Protein AF-A0A8H6F4Q1-F1 (afdb_monomer)

Sequence (244 aa):
MATGYSTGVSPFDLDENNHNDSIHHRHQNHHSQSHDSSGERDDTEIEDIIQKTSKLNINTSTSTKIKNFFFQSSNRHDSSNSPPLREVFIKTINPLILTAISSFVRLYRIDVANSVVWDEAHFGKFGSQYLKRQFYFDVHPPLGKLLIGLSGYLADYDGNFDFESSNVYPDNVNYVFMRIFNCFFGILVTPLAYKTAVILGYNQFTCWLIAFMVIFEQLSLTLSKFIYWIQCYYFSQFNNVLFG

Nearest PDB structures (foldseek):
  6p25-assembly1_B  TM=9.227E-01  e=4.651E-10  Saccharomyces cerevisiae W303
  6p2r-assembly1_A  TM=9.319E-01  e=3.159E-06  Saccharomyces cerevisiae W303

Foldseek 3Di:
DDDDDDDDDDDDDDDDDDDDDDDDDDDDDDDDDDDDDDDDPDVVVVVVVVVVVVVPPPCPVVVVVVVCVLVVLVPPPDPDDDDPPVCCCLPPVLLVVLLVLLLCLQLPPLPVCQFQAPQNLVLLLLLLCVLVVHDDDDDDDVPLSVLLVVQCVVQVHNSPDRSDGGDGDDPSGPQSSSLVSLSVLLSLLLSLQLVLCVSVVDDPVVSSVSSVCSSPVPVSSVQSSHNHRVSVVSSVVSVVSVPD

Radius of gyration: 33.91 Å; Cα contacts (8 Å, |Δi|>4): 205; chains: 1; bounding box: 55×85×80 Å

Organism: Candida albicans (NCBI:txid5476)

Secondary structure (DSSP, 8-state):
-----------------------------------------SHHHHHHHHHHHHT---SHHHHHHHHHHHHHHHT----SSS--HHHHIIIIIHHHHHHHHHHHHHHTTTTS--B--HHHHHHHHHHHHHHTT-----SS-HHHHHHHHHHHHHTT--S-S---TTPBPPTT--HHHHHHHHHHHHHHHHHHHHHHHHHTT--HHHHHHHHHHHHH-HHHHHHHHSS-THHHHHHHHHHHHHH-

Structure (mmCIF, N/CA/C/O backbone):
data_AF-A0A8H6F4Q1-F1
#
_entry.id   AF-A0A8H6F4Q1-F1
#
loop_
_atom_site.group_PDB
_atom_site.id
_atom_site.type_symbol
_atom_site.label_atom_id
_atom_site.label_alt_id
_atom_site.label_comp_id
_atom_site.label_asym_id
_atom_site.label_entity_id
_atom_site.label_seq_id
_atom_site.pdbx_PDB_ins_code
_atom_site.Cartn_x
_atom_site.Cartn_y
_atom_site.Cartn_z
_atom_site.occupancy
_atom_site.B_iso_or_equiv
_atom_site.auth_seq_id
_atom_site.auth_comp_id
_atom_site.auth_asym_id
_atom_site.auth_atom_id
_atom_site.pdbx_PDB_model_num
ATOM 1 N N . MET A 1 1 ? -28.175 59.441 -31.159 1.00 39.81 1 MET A N 1
ATOM 2 C CA . MET A 1 1 ? -29.006 58.259 -30.829 1.00 39.81 1 MET A CA 1
ATOM 3 C C . MET A 1 1 ? -29.702 58.520 -29.504 1.00 39.81 1 MET A C 1
ATOM 5 O O . MET A 1 1 ? -29.167 59.284 -28.711 1.00 39.81 1 MET A O 1
ATOM 9 N N . ALA A 1 2 ? -30.907 57.984 -29.318 1.00 33.94 2 ALA A N 1
ATOM 10 C CA . ALA A 1 2 ? -31.756 58.249 -28.154 1.00 33.94 2 ALA A CA 1
ATOM 11 C C . ALA A 1 2 ? -31.491 57.267 -26.993 1.00 33.94 2 ALA A C 1
ATOM 13 O O . ALA A 1 2 ? -30.881 56.233 -27.234 1.00 33.94 2 ALA A O 1
ATOM 14 N N . THR A 1 3 ? -31.977 57.622 -25.788 1.00 30.12 3 THR A N 1
ATOM 15 C CA . THR A 1 3 ? -32.493 56.753 -24.689 1.00 30.12 3 THR A CA 1
ATOM 16 C C . THR A 1 3 ? -31.831 55.378 -24.460 1.00 30.12 3 THR A C 1
ATOM 18 O O . THR A 1 3 ? -31.826 54.542 -25.350 1.00 30.12 3 THR A O 1
ATOM 21 N N . GLY A 1 4 ? -31.388 54.979 -23.267 1.00 29.41 4 GLY A N 1
ATOM 22 C CA . GLY A 1 4 ? -31.849 55.342 -21.926 1.00 29.41 4 GLY A CA 1
ATOM 23 C C . GLY A 1 4 ? -32.086 54.067 -21.095 1.00 29.41 4 GLY A C 1
ATOM 24 O O . GLY A 1 4 ? -32.482 53.051 -21.662 1.00 29.41 4 GLY A O 1
ATOM 25 N N . TYR A 1 5 ? -31.890 54.187 -19.770 1.00 32.22 5 TYR A N 1
ATOM 26 C CA . TYR A 1 5 ? -31.997 53.148 -18.716 1.00 32.22 5 TYR A CA 1
ATOM 27 C C . TYR A 1 5 ? -30.821 52.144 -18.642 1.00 32.22 5 TYR A C 1
ATOM 29 O O . TYR A 1 5 ? -30.209 51.841 -19.658 1.00 32.22 5 TYR A O 1
ATOM 37 N N . SER A 1 6 ? -30.433 51.607 -17.472 1.00 36.50 6 SER A N 1
ATOM 38 C CA . SER A 1 6 ? -30.836 51.892 -16.072 1.00 36.50 6 SER A CA 1
ATOM 39 C C . SER A 1 6 ? -29.693 51.547 -15.091 1.00 36.50 6 SER A C 1
ATOM 41 O O . SER A 1 6 ? -28.849 50.704 -15.387 1.00 36.50 6 SER A O 1
ATOM 43 N N . THR A 1 7 ? -29.676 52.197 -13.921 1.00 36.31 7 THR A N 1
ATOM 44 C CA . THR A 1 7 ? -28.806 51.900 -12.769 1.00 36.31 7 THR A CA 1
ATOM 45 C C . THR A 1 7 ? -29.580 51.252 -11.611 1.00 36.31 7 THR A C 1
ATOM 47 O O . THR A 1 7 ? -30.756 51.546 -11.403 1.00 36.31 7 THR A O 1
ATOM 50 N N . GLY A 1 8 ? -28.887 50.424 -10.822 1.00 33.56 8 GLY A N 1
ATOM 51 C CA . GLY A 1 8 ? -29.273 49.945 -9.485 1.00 33.56 8 GLY A CA 1
ATOM 52 C C . GLY A 1 8 ? -27.982 49.656 -8.710 1.00 33.56 8 GLY A C 1
ATOM 53 O O . GLY A 1 8 ? -27.307 48.682 -9.012 1.00 33.56 8 GLY A O 1
ATOM 54 N N . VAL A 1 9 ? -27.423 50.622 -7.975 1.00 40.09 9 VAL A N 1
ATOM 55 C CA . VAL A 1 9 ? -27.718 50.935 -6.560 1.00 40.09 9 VAL A CA 1
ATOM 56 C C . VAL A 1 9 ? -27.419 49.760 -5.619 1.00 40.09 9 VAL A C 1
ATOM 58 O O . VAL A 1 9 ? -28.246 48.871 -5.439 1.00 40.09 9 VAL A O 1
ATOM 61 N N . SER A 1 10 ? -26.278 49.845 -4.932 1.00 32.69 10 SER A N 1
ATOM 62 C CA . SER A 1 10 ? -26.116 49.366 -3.553 1.00 32.69 10 SER A CA 1
ATOM 63 C C . SER A 1 10 ? -25.949 50.598 -2.645 1.00 32.69 10 SER A C 1
ATOM 65 O O . SER A 1 10 ? -25.220 51.506 -3.052 1.00 32.69 10 SER A O 1
ATOM 67 N N . PRO A 1 11 ? -26.617 50.706 -1.482 1.00 37.50 11 PRO A N 1
ATOM 68 C CA . PRO A 1 11 ? -26.726 51.987 -0.777 1.00 37.50 11 PRO A CA 1
ATOM 69 C C . PRO A 1 11 ? -25.629 52.227 0.273 1.00 37.50 11 PRO A C 1
ATOM 71 O O . PRO A 1 11 ? -25.071 51.276 0.810 1.00 37.50 11 PRO A O 1
ATOM 74 N N . PHE A 1 12 ? -25.502 53.499 0.670 1.00 34.53 12 PHE A N 1
ATOM 75 C CA . PHE A 1 12 ? -25.002 53.957 1.977 1.00 34.53 12 PHE A CA 1
ATOM 76 C C . PHE A 1 12 ? -23.488 53.876 2.265 1.00 34.53 12 PHE A C 1
ATOM 78 O O . PHE A 1 12 ? -23.056 53.273 3.243 1.00 34.53 12 PHE A O 1
ATOM 85 N N . ASP A 1 13 ? -22.717 54.665 1.514 1.00 38.22 13 ASP A N 1
ATOM 86 C CA . ASP A 1 13 ? -21.808 55.627 2.157 1.00 38.22 13 ASP A CA 1
ATOM 87 C C . ASP A 1 13 ? -22.578 56.949 2.329 1.00 38.22 13 ASP A C 1
ATOM 89 O O . ASP A 1 13 ? -23.029 57.494 1.322 1.00 38.22 13 ASP A O 1
ATOM 93 N N . LEU A 1 14 ? -22.734 57.464 3.557 1.00 35.00 14 LEU A N 1
ATOM 94 C CA . LEU A 1 14 ? -23.056 58.877 3.824 1.00 35.00 14 LEU A CA 1
ATOM 95 C C . LEU A 1 14 ? -22.533 59.329 5.202 1.00 35.00 14 LEU A C 1
ATOM 97 O O . LEU A 1 14 ? -22.955 58.822 6.237 1.00 35.00 14 LEU A O 1
ATOM 101 N N . ASP A 1 15 ? -21.669 60.343 5.151 1.00 33.31 15 ASP A N 1
ATOM 102 C CA . ASP A 1 15 ? -21.565 61.492 6.061 1.00 33.31 15 ASP A CA 1
ATOM 103 C C . ASP A 1 15 ? -21.466 61.263 7.582 1.00 33.31 15 ASP A C 1
ATOM 105 O O . ASP A 1 15 ? -22.433 61.388 8.333 1.00 33.31 15 ASP A O 1
ATOM 109 N N . GLU A 1 16 ? -20.230 61.123 8.072 1.00 31.66 16 GLU A N 1
ATOM 110 C CA . GLU A 1 16 ? -19.898 61.355 9.481 1.00 31.66 16 GLU A CA 1
ATOM 111 C C . GLU A 1 16 ? -19.537 62.836 9.713 1.00 31.66 16 GLU A C 1
ATOM 113 O O . GLU A 1 16 ? -18.381 63.240 9.583 1.00 31.66 16 GLU A O 1
ATOM 118 N N . ASN A 1 17 ? -20.532 63.671 10.044 1.00 30.44 17 ASN A N 1
ATOM 119 C CA . ASN A 1 17 ? -20.292 64.966 10.693 1.00 30.44 17 ASN A CA 1
ATOM 120 C C . ASN A 1 17 ? -21.515 65.530 11.456 1.00 30.44 17 ASN A C 1
ATOM 122 O O . ASN A 1 17 ? -22.430 66.098 10.863 1.00 30.44 17 ASN A O 1
ATOM 126 N N . ASN A 1 18 ? -21.370 65.546 12.789 1.00 29.02 18 ASN A N 1
ATOM 127 C CA . ASN A 1 18 ? -21.875 66.556 13.737 1.00 29.02 18 ASN A CA 1
ATOM 128 C C . ASN A 1 18 ? -23.251 66.370 14.448 1.00 29.02 18 ASN A C 1
ATOM 130 O O . ASN A 1 18 ? -24.255 65.998 13.855 1.00 29.02 18 ASN A O 1
ATOM 134 N N . HIS A 1 19 ? -23.240 66.804 15.722 1.00 30.73 19 HIS A N 1
ATOM 135 C CA . HIS A 1 19 ? -24.311 67.067 16.708 1.00 30.73 19 HIS A CA 1
ATOM 136 C C . HIS A 1 19 ? -24.898 65.937 17.592 1.00 30.73 19 HIS A C 1
ATOM 138 O O . HIS A 1 19 ? -25.646 65.085 17.136 1.00 30.73 19 HIS A O 1
ATOM 144 N N . ASN A 1 20 ? -24.581 66.058 18.898 1.00 29.31 20 ASN A N 1
ATOM 145 C CA . ASN A 1 20 ? -25.461 66.108 20.091 1.00 29.31 20 ASN A CA 1
ATOM 146 C C . ASN A 1 20 ? -26.699 65.173 20.129 1.00 29.31 20 ASN A C 1
ATOM 148 O O . ASN A 1 20 ? -27.530 65.199 19.233 1.00 29.31 20 ASN A O 1
ATOM 152 N N . ASP A 1 21 ? -26.972 64.405 21.193 1.00 29.83 21 ASP A N 1
ATOM 153 C CA . ASP A 1 21 ? -27.195 64.916 22.560 1.00 29.83 21 ASP A CA 1
ATOM 154 C C . ASP A 1 21 ? -27.343 63.799 23.632 1.00 29.83 21 ASP A C 1
ATOM 156 O O . ASP A 1 21 ? -27.529 62.628 23.310 1.00 29.83 21 ASP A O 1
ATOM 160 N N . SER A 1 22 ? -27.391 64.191 24.918 1.00 33.91 22 SER A N 1
ATOM 161 C CA . SER A 1 22 ? -27.802 63.392 26.108 1.00 33.91 22 SER A CA 1
ATOM 162 C C . SER A 1 22 ? -26.971 62.130 26.443 1.00 33.91 22 SER A C 1
ATOM 164 O O . SER A 1 22 ? -27.118 61.064 25.860 1.00 33.91 22 SER A O 1
ATOM 166 N N . ILE A 1 23 ? -26.015 62.173 27.378 1.00 31.47 23 ILE A N 1
ATOM 167 C CA . ILE A 1 23 ? -26.201 62.248 28.845 1.00 31.47 23 ILE A CA 1
ATOM 168 C C . ILE A 1 23 ? -27.176 61.190 29.387 1.00 31.47 23 ILE A C 1
ATOM 170 O O . ILE A 1 23 ? -28.382 61.412 29.448 1.00 31.47 23 ILE A O 1
ATOM 174 N N . HIS A 1 24 ? -26.623 60.111 29.951 1.00 35.72 24 HIS A N 1
ATOM 175 C CA . HIS A 1 24 ? -27.257 59.422 31.073 1.00 35.72 24 HIS A CA 1
ATOM 176 C C . HIS A 1 24 ? -26.246 59.184 32.200 1.00 35.72 24 HIS A C 1
ATOM 178 O O . HIS A 1 24 ? -25.169 58.627 32.000 1.00 35.72 24 HIS A O 1
ATOM 184 N N . HIS A 1 25 ? -26.606 59.654 33.395 1.00 34.53 25 HIS A N 1
ATOM 185 C CA . HIS A 1 25 ? -25.782 59.649 34.600 1.00 34.53 25 HIS A CA 1
ATOM 186 C C . HIS A 1 25 ? -25.142 58.292 34.933 1.00 34.53 25 HIS A C 1
ATOM 188 O O . HIS A 1 25 ? -25.841 57.289 35.092 1.00 34.53 25 HIS A O 1
ATOM 194 N N . ARG A 1 26 ? -23.857 58.321 35.310 1.00 33.19 26 ARG A N 1
ATOM 195 C CA . ARG A 1 26 ? -23.384 57.519 36.444 1.00 33.19 26 ARG A CA 1
ATOM 196 C C . ARG A 1 26 ? -22.422 58.332 37.307 1.00 33.19 26 ARG A C 1
ATOM 198 O O . ARG A 1 26 ? -21.502 58.958 36.797 1.00 33.19 26 ARG A O 1
ATOM 205 N N . HIS A 1 27 ? -22.710 58.359 38.606 1.00 35.12 27 HIS A N 1
ATOM 206 C CA . HIS A 1 27 ? -22.057 59.200 39.609 1.00 35.12 27 HIS A CA 1
ATOM 207 C C . HIS A 1 27 ? -20.523 59.169 39.554 1.00 35.12 27 HIS A C 1
ATOM 209 O O . HIS A 1 27 ? -19.913 58.114 39.719 1.00 35.12 27 HIS A O 1
ATOM 215 N N . GLN A 1 28 ? -19.921 60.356 39.483 1.00 34.66 28 GLN A N 1
ATOM 216 C CA . GLN A 1 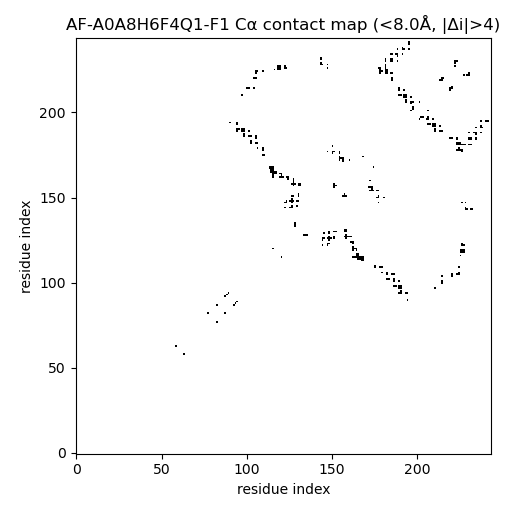28 ? -18.656 60.600 40.168 1.00 34.66 28 GLN A CA 1
ATOM 217 C C . GLN A 1 28 ? -18.916 60.618 41.680 1.00 34.66 28 GLN A C 1
ATOM 219 O O . GLN A 1 28 ? -19.903 61.201 42.130 1.00 34.66 28 GLN A O 1
ATOM 224 N N . ASN A 1 29 ? -17.988 60.062 42.454 1.00 28.81 29 ASN A N 1
ATOM 225 C CA . ASN A 1 29 ? -17.680 60.579 43.781 1.00 28.81 29 ASN A CA 1
ATOM 226 C C . ASN A 1 29 ? -16.188 60.911 43.789 1.00 28.81 29 ASN A C 1
ATOM 228 O O . ASN A 1 29 ? -15.344 60.025 43.670 1.00 28.81 29 ASN A O 1
ATOM 232 N N . HIS A 1 30 ? -15.877 62.201 43.889 1.00 30.17 30 HIS A N 1
ATOM 233 C CA . HIS A 1 30 ? -14.521 62.667 44.138 1.00 30.17 30 HIS A CA 1
ATOM 234 C C . HIS A 1 30 ? -14.074 62.243 45.541 1.00 30.17 30 HIS A C 1
ATOM 236 O O . HIS A 1 30 ? -14.789 62.478 46.511 1.00 30.17 30 HIS A O 1
ATOM 242 N N . HIS A 1 31 ? -12.825 61.801 45.664 1.00 29.05 31 HIS A N 1
ATOM 243 C CA . HIS A 1 31 ? -11.964 62.390 46.685 1.00 29.05 31 HIS A CA 1
ATOM 244 C C . HIS A 1 31 ? -10.535 62.493 46.152 1.00 29.05 31 HIS A C 1
ATOM 246 O O . HIS A 1 31 ? -9.914 61.499 45.785 1.00 29.05 31 HIS A O 1
ATOM 252 N N . SER A 1 32 ? -10.029 63.720 46.081 1.00 31.14 32 SER A N 1
ATOM 253 C CA . SER A 1 32 ? -8.663 64.030 45.665 1.00 31.14 32 SER A CA 1
ATOM 254 C C . SER A 1 32 ? -7.952 64.708 46.830 1.00 31.14 32 SER A C 1
ATOM 256 O O . SER A 1 32 ? -8.401 65.772 47.241 1.00 31.14 32 SER A O 1
ATOM 258 N N . GLN A 1 33 ? -6.888 64.089 47.348 1.00 26.56 33 GLN A N 1
ATOM 259 C CA . GLN A 1 33 ? -5.795 64.673 48.152 1.00 26.56 33 GLN A CA 1
ATOM 260 C C . GLN A 1 33 ? -4.829 63.514 48.478 1.00 26.56 33 GLN A C 1
ATOM 262 O O . GLN A 1 33 ? -5.205 62.562 49.147 1.00 26.56 33 GLN A O 1
ATOM 267 N N . SER A 1 34 ? -3.715 63.376 47.754 1.00 30.69 34 SER A N 1
ATOM 268 C CA . SER A 1 34 ? -2.429 64.066 47.973 1.00 30.69 34 SER A CA 1
ATOM 269 C C . SER A 1 34 ? -1.581 63.432 49.085 1.00 30.69 34 SER A C 1
ATOM 271 O O . SER A 1 34 ? -1.773 63.758 50.252 1.00 30.69 34 SER A O 1
ATOM 273 N N . HIS A 1 35 ? -0.606 62.596 48.714 1.00 27.58 35 HIS A N 1
ATOM 274 C CA . HIS A 1 35 ? 0.810 62.798 49.061 1.00 27.58 35 HIS A CA 1
ATOM 275 C C . HIS A 1 35 ? 1.727 61.804 48.325 1.00 27.58 35 HIS A C 1
ATOM 277 O O . HIS A 1 35 ? 1.259 60.894 47.642 1.00 27.58 35 HIS A O 1
ATOM 283 N N . ASP A 1 36 ? 3.028 62.069 48.423 1.00 30.59 36 ASP A N 1
ATOM 284 C CA . ASP A 1 36 ? 4.149 61.393 47.773 1.00 30.59 36 ASP A CA 1
ATOM 285 C C . ASP A 1 36 ? 4.324 59.894 48.060 1.00 30.59 36 ASP A C 1
ATOM 287 O O . ASP A 1 36 ? 3.896 59.362 49.082 1.00 30.59 36 ASP A O 1
ATOM 291 N N . SER A 1 37 ? 5.205 59.326 47.228 1.00 32.88 37 SER A N 1
ATOM 292 C CA . SER A 1 37 ? 6.177 58.266 47.535 1.00 32.88 37 SER A CA 1
ATOM 293 C C . SER A 1 37 ? 5.745 56.798 47.454 1.00 32.88 37 SER A C 1
ATOM 295 O O . SER A 1 37 ? 4.687 56.393 47.919 1.00 32.88 37 SER A O 1
ATOM 297 N N . SER A 1 38 ? 6.701 56.004 46.953 1.00 35.53 38 SER A N 1
ATOM 298 C CA . SER A 1 38 ? 6.779 54.534 46.998 1.00 35.53 38 SER A CA 1
ATOM 299 C C . SER A 1 38 ? 5.829 53.770 46.063 1.00 35.53 38 SER A C 1
ATOM 301 O O . SER A 1 38 ? 4.642 54.061 45.949 1.00 35.53 38 SER A O 1
ATOM 303 N N . GLY A 1 39 ? 6.378 52.783 45.349 1.00 46.81 39 GLY A N 1
ATOM 304 C CA . GLY A 1 39 ? 5.624 51.932 44.429 1.00 46.81 39 GLY A CA 1
ATOM 305 C C . GLY A 1 39 ? 5.100 50.679 45.121 1.00 46.81 39 GLY A C 1
ATOM 306 O O . GLY A 1 39 ? 5.897 49.911 45.644 1.00 46.81 39 GLY A O 1
ATOM 307 N N . GLU A 1 40 ? 3.782 50.472 45.084 1.00 48.41 40 GLU A N 1
ATOM 308 C CA . GLU A 1 40 ? 3.119 49.242 45.545 1.00 48.41 40 GLU A CA 1
ATOM 309 C C . GLU A 1 40 ? 1.721 49.134 44.893 1.00 48.41 40 GLU A C 1
ATOM 311 O O . GLU A 1 40 ? 0.680 49.277 45.531 1.00 48.41 40 GLU A O 1
ATOM 316 N N . ARG A 1 41 ? 1.697 49.011 43.556 1.00 48.34 41 ARG A N 1
ATOM 317 C CA . ARG A 1 41 ? 0.479 48.884 42.729 1.00 48.34 41 ARG A CA 1
ATOM 318 C C . ARG A 1 41 ? 0.744 48.037 41.477 1.00 48.34 41 ARG A C 1
ATOM 320 O O . ARG A 1 41 ? 0.910 48.596 40.399 1.00 48.34 41 ARG A O 1
ATOM 327 N N . ASP A 1 42 ? 0.775 46.716 41.648 1.00 54.31 42 ASP A N 1
ATOM 328 C CA . ASP A 1 42 ? 0.505 45.742 40.566 1.00 54.31 42 ASP A CA 1
ATOM 329 C C . ASP A 1 42 ? 0.131 44.348 41.127 1.00 54.31 42 ASP A C 1
ATOM 331 O O . ASP A 1 42 ? -0.703 43.635 40.572 1.00 54.31 42 ASP A O 1
ATOM 335 N N . ASP A 1 43 ? 0.660 43.981 42.300 1.00 54.97 43 ASP A N 1
ATOM 336 C CA . ASP A 1 43 ? 0.516 42.616 42.833 1.00 54.97 43 ASP A CA 1
ATOM 337 C C . ASP A 1 43 ? -0.927 42.237 43.213 1.00 54.97 43 ASP A C 1
ATOM 339 O O . ASP A 1 43 ? -1.352 41.104 42.999 1.00 54.97 43 ASP A O 1
ATOM 343 N N . THR A 1 44 ? -1.723 43.169 43.748 1.00 59.16 44 THR A N 1
ATOM 344 C CA . THR A 1 44 ? -3.087 42.872 44.226 1.00 59.16 44 THR A CA 1
ATOM 345 C C . THR A 1 44 ? -4.102 42.670 43.103 1.00 59.16 44 THR A C 1
ATOM 347 O O . THR A 1 44 ? -5.023 41.873 43.267 1.00 59.16 44 THR A O 1
ATOM 350 N N . GLU A 1 45 ? -3.947 43.344 41.961 1.00 61.47 45 GLU A N 1
ATOM 351 C CA . GLU A 1 45 ? -4.822 43.154 40.796 1.00 61.47 45 GLU A CA 1
ATOM 352 C C . GLU A 1 45 ? -4.442 41.880 40.025 1.00 61.47 45 GLU A C 1
ATOM 354 O O . GLU A 1 45 ? -5.323 41.120 39.610 1.00 61.47 45 GLU A O 1
ATOM 359 N N . ILE A 1 46 ? -3.141 41.573 39.942 1.00 60.28 46 ILE A N 1
ATOM 360 C CA . ILE A 1 46 ? -2.633 40.297 39.426 1.00 60.28 46 ILE A CA 1
ATOM 361 C C . ILE A 1 46 ? -3.121 39.125 40.291 1.00 60.28 46 ILE A C 1
ATOM 363 O O . ILE A 1 46 ? -3.663 38.163 39.745 1.00 60.28 46 ILE A O 1
ATOM 367 N N . GLU A 1 47 ? -3.026 39.210 41.622 1.00 63.72 47 GLU A N 1
ATOM 368 C CA . GLU A 1 47 ? -3.562 38.188 42.534 1.00 63.72 47 GLU A CA 1
ATOM 369 C C . GLU A 1 47 ? -5.083 38.018 42.390 1.00 63.72 47 GLU A C 1
ATOM 371 O O . GLU A 1 47 ? -5.582 36.894 42.389 1.00 63.72 47 GLU A O 1
ATOM 376 N N . ASP A 1 48 ? -5.848 39.092 42.176 1.00 71.06 48 ASP A N 1
ATOM 377 C CA . ASP A 1 48 ? -7.301 38.997 41.986 1.00 71.06 48 ASP A CA 1
ATOM 378 C C . ASP A 1 48 ? -7.676 38.362 40.623 1.00 71.06 48 ASP A C 1
ATOM 380 O O . ASP A 1 48 ? -8.664 37.622 40.512 1.00 71.06 48 ASP A O 1
ATOM 384 N N . ILE A 1 49 ? -6.848 38.561 39.587 1.00 65.50 49 ILE A N 1
ATOM 385 C CA . ILE A 1 49 ? -6.939 37.865 38.290 1.00 65.50 49 ILE A CA 1
ATOM 386 C C . ILE A 1 49 ? -6.533 36.389 38.428 1.00 65.50 49 ILE A C 1
ATOM 388 O O . ILE A 1 49 ? -7.223 35.516 37.892 1.00 65.50 49 ILE A O 1
ATOM 392 N N . ILE A 1 50 ? -5.476 36.074 39.181 1.00 65.94 50 ILE A N 1
ATOM 393 C CA . ILE A 1 50 ? -5.062 34.699 39.513 1.00 65.94 50 ILE A CA 1
ATOM 394 C C . ILE A 1 50 ? -6.163 33.998 40.321 1.00 65.94 50 ILE A C 1
ATOM 396 O O . ILE A 1 50 ? -6.505 32.844 40.052 1.00 65.94 50 ILE A O 1
ATOM 400 N N . GLN A 1 51 ? -6.813 34.691 41.256 1.00 68.69 51 GLN A N 1
ATOM 401 C CA . GLN A 1 51 ? -7.897 34.131 42.058 1.00 68.69 51 GLN A CA 1
ATOM 402 C C . GLN A 1 5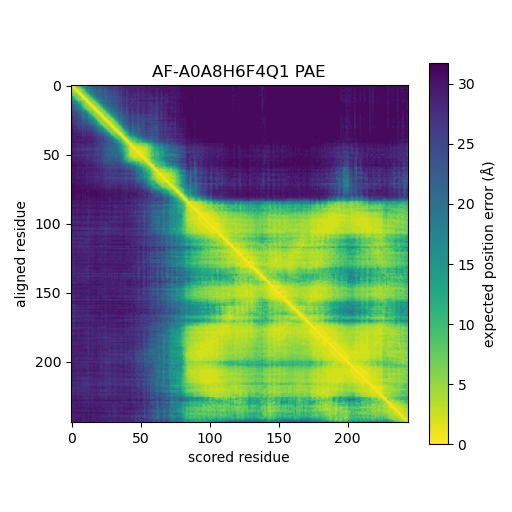1 ? -9.195 33.943 41.249 1.00 68.69 51 GLN A C 1
ATOM 404 O O . GLN A 1 51 ? -9.963 33.018 41.520 1.00 68.69 51 GLN A O 1
ATOM 409 N N . LYS A 1 52 ? -9.453 34.774 40.229 1.00 70.12 52 LYS A N 1
ATOM 410 C CA . LYS A 1 52 ? -10.565 34.577 39.275 1.00 70.12 52 LYS A CA 1
ATOM 411 C C . LYS A 1 52 ? -10.276 33.467 38.259 1.00 70.12 52 LYS A C 1
ATOM 413 O O . LYS A 1 52 ? -11.171 32.674 37.974 1.00 70.12 52 LYS A O 1
ATOM 418 N N . THR A 1 53 ? -9.047 33.356 37.754 1.00 60.56 53 THR A N 1
ATOM 419 C CA . THR A 1 53 ? -8.656 32.307 36.792 1.00 60.56 53 THR A CA 1
ATOM 420 C C . THR A 1 53 ? -8.478 30.936 37.444 1.00 60.56 53 THR A C 1
ATOM 422 O O . THR A 1 53 ? -8.901 29.944 36.863 1.00 60.56 53 THR A O 1
ATOM 425 N N . SER A 1 54 ? -7.990 30.846 38.683 1.00 62.25 54 SER A N 1
ATOM 426 C CA . SER A 1 54 ? -7.951 29.580 39.443 1.00 62.25 54 SER A CA 1
ATOM 427 C C . SER A 1 54 ? -9.342 29.047 39.822 1.00 62.25 54 SER A C 1
ATOM 429 O O . SER A 1 54 ? -9.529 27.835 39.930 1.00 62.25 54 SER A O 1
ATOM 431 N N . LYS A 1 55 ? -10.351 29.922 39.960 1.00 58.34 55 LYS A N 1
ATOM 432 C CA . LYS A 1 55 ? -11.766 29.529 40.122 1.00 58.34 55 LYS A CA 1
ATOM 433 C C . LYS A 1 55 ? -12.413 29.037 38.822 1.00 58.34 55 LYS A C 1
ATOM 435 O O . LYS A 1 55 ? -13.444 28.363 38.880 1.00 58.34 55 LYS A O 1
ATOM 440 N N . LEU A 1 56 ? -11.818 29.305 37.657 1.00 54.53 56 LEU A N 1
ATOM 441 C CA . LEU A 1 56 ? -12.213 28.674 36.398 1.00 54.53 56 LEU A CA 1
ATOM 442 C C . LEU A 1 56 ? -11.644 27.248 36.351 1.00 54.53 56 LEU A C 1
ATOM 444 O O . LEU A 1 56 ? -10.575 27.000 35.799 1.00 54.53 56 LEU A O 1
ATOM 448 N N . ASN A 1 57 ? -12.396 26.289 36.901 1.00 56.56 57 ASN A N 1
ATOM 449 C CA . ASN A 1 57 ? -12.126 24.852 36.773 1.00 56.56 57 ASN A CA 1
ATOM 450 C C . ASN A 1 57 ? -12.350 24.384 35.320 1.00 56.56 57 ASN A C 1
ATOM 452 O O . ASN A 1 57 ? -13.322 23.694 34.997 1.00 56.56 57 ASN A O 1
ATOM 456 N N . ILE A 1 58 ? -11.459 24.806 34.421 1.00 57.47 58 ILE A N 1
ATOM 457 C CA . ILE A 1 58 ? -11.487 24.460 33.005 1.00 57.47 58 ILE A CA 1
ATOM 458 C C . ILE A 1 58 ? -11.028 23.014 32.866 1.00 57.47 58 ILE A C 1
ATOM 460 O O . ILE A 1 58 ? -9.849 22.691 32.751 1.00 57.47 58 ILE A O 1
ATOM 464 N N . ASN A 1 59 ? -12.023 22.139 32.786 1.00 59.00 59 ASN A N 1
ATOM 465 C CA . ASN A 1 59 ? -11.935 20.885 32.059 1.00 59.00 59 ASN A CA 1
ATOM 466 C C . ASN A 1 59 ? -10.926 19.843 32.566 1.00 59.00 59 ASN A C 1
ATOM 468 O O . ASN A 1 59 ? -10.678 18.870 31.855 1.00 59.00 59 ASN A O 1
ATOM 472 N N . THR A 1 60 ? -10.440 19.914 33.810 1.00 54.19 60 THR A N 1
ATOM 473 C CA . THR A 1 60 ? -9.729 18.769 34.411 1.00 54.19 60 THR A CA 1
ATOM 474 C C . THR A 1 60 ? -10.638 17.538 34.432 1.00 54.19 60 THR A C 1
ATOM 476 O O . THR A 1 60 ? -10.196 16.453 34.066 1.00 54.19 60 THR A O 1
ATOM 479 N N . SER A 1 61 ? -11.934 17.694 34.732 1.00 51.44 61 SER A N 1
ATOM 480 C CA . SER A 1 61 ? -12.906 16.589 34.719 1.00 51.44 61 SER A CA 1
ATOM 481 C C . SER A 1 61 ? -13.232 16.060 33.320 1.00 51.44 61 SER A C 1
ATOM 483 O O . SER A 1 61 ? -13.379 14.855 33.163 1.00 51.44 61 SER A O 1
ATOM 485 N N . THR A 1 62 ? -13.330 16.900 32.287 1.00 55.84 62 THR A N 1
ATOM 486 C CA . THR A 1 62 ? -13.579 16.457 30.898 1.00 55.84 62 THR A CA 1
ATOM 487 C C . THR A 1 62 ? -12.317 15.902 30.247 1.00 55.84 62 THR A C 1
ATOM 489 O O . THR A 1 62 ? -12.396 14.852 29.623 1.00 55.84 62 THR A O 1
ATOM 492 N N . SER A 1 63 ? -11.147 16.502 30.474 1.00 50.62 63 SER A N 1
ATOM 493 C CA . SER A 1 63 ? -9.846 15.937 30.092 1.00 50.62 63 SER A CA 1
ATOM 494 C C . SER A 1 63 ? -9.601 14.601 30.794 1.00 50.62 63 SER A C 1
ATOM 496 O O . SER A 1 63 ? -9.222 13.637 30.143 1.00 50.62 63 SER A O 1
ATOM 498 N N . THR A 1 64 ? -9.926 14.477 32.085 1.00 55.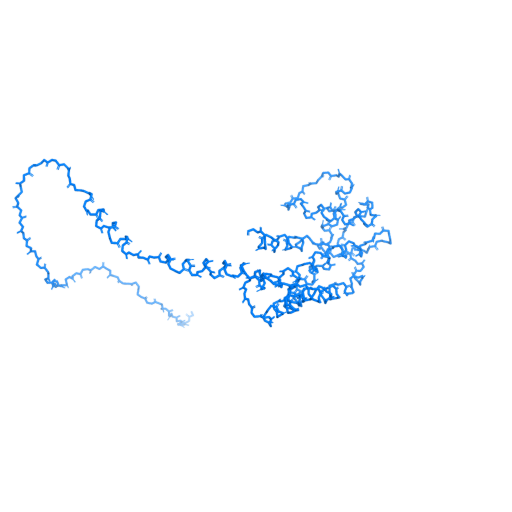66 64 THR A N 1
ATOM 499 C CA . THR A 1 64 ? -9.858 13.198 32.815 1.00 55.66 64 THR A CA 1
ATOM 500 C C . THR A 1 64 ? -10.915 12.215 32.329 1.00 55.66 64 THR A C 1
ATOM 502 O O . THR A 1 64 ? -10.617 11.040 32.206 1.00 55.66 64 THR A O 1
ATOM 505 N N . LYS A 1 65 ? -12.128 12.646 31.968 1.00 56.59 65 LYS A N 1
ATOM 506 C CA . LYS A 1 65 ? -13.161 11.755 31.413 1.00 56.59 65 LYS A CA 1
ATOM 507 C C . LYS A 1 65 ? -12.813 11.272 30.002 1.00 56.59 65 LYS A C 1
ATOM 509 O O . LYS A 1 65 ? -13.086 10.120 29.695 1.00 56.59 65 LYS A O 1
ATOM 514 N N . ILE A 1 66 ? -12.163 12.100 29.180 1.00 59.25 66 ILE A N 1
ATOM 515 C CA . ILE A 1 66 ? -11.648 11.734 27.850 1.00 59.25 66 ILE A CA 1
ATOM 516 C C . ILE A 1 66 ? -10.405 10.845 27.981 1.00 59.25 66 ILE A C 1
ATOM 518 O O . ILE A 1 66 ? -10.357 9.796 27.350 1.00 59.25 66 ILE A O 1
ATOM 522 N N . LYS A 1 67 ? -9.443 11.190 28.849 1.00 55.72 67 LYS A N 1
ATOM 523 C CA . LYS A 1 67 ? -8.282 10.339 29.163 1.00 55.72 67 LYS A CA 1
ATOM 524 C C . LYS A 1 67 ? -8.719 8.999 29.741 1.00 55.72 67 LYS A C 1
ATOM 526 O O . LYS A 1 67 ? -8.241 7.979 29.274 1.00 55.72 67 LYS A O 1
ATOM 531 N N . ASN A 1 68 ? -9.670 8.977 30.672 1.00 55.16 68 ASN A N 1
ATOM 532 C CA . ASN A 1 68 ? -10.223 7.742 31.221 1.00 55.16 68 ASN A CA 1
ATOM 533 C C . ASN A 1 68 ? -11.023 6.975 30.166 1.00 55.16 68 ASN A C 1
ATOM 535 O O . ASN A 1 68 ? -10.914 5.764 30.138 1.00 55.16 68 ASN A O 1
ATOM 539 N N . PHE A 1 69 ? -11.765 7.621 29.262 1.00 62.47 69 PHE A N 1
ATOM 540 C CA . PHE A 1 69 ? -12.430 6.933 28.146 1.00 62.47 69 PHE A CA 1
ATOM 541 C C . PHE A 1 69 ? -11.416 6.284 27.187 1.00 62.47 69 PHE A C 1
ATOM 543 O O . PHE A 1 69 ? -11.546 5.108 26.853 1.00 62.47 69 PHE A O 1
ATOM 550 N N . PHE A 1 70 ? -10.360 7.011 26.816 1.00 58.59 70 PHE A N 1
ATOM 551 C CA . PHE A 1 70 ? -9.274 6.530 25.958 1.00 58.59 70 PHE A CA 1
ATOM 552 C C . PHE A 1 70 ? -8.474 5.395 26.631 1.00 58.59 70 PHE A C 1
ATOM 554 O O . PHE A 1 70 ? -8.255 4.336 26.045 1.00 58.59 70 PHE A O 1
ATOM 561 N N . PHE A 1 71 ? -8.129 5.562 27.909 1.00 53.84 71 PHE A N 1
ATOM 562 C CA . PHE A 1 71 ? -7.410 4.583 28.728 1.00 53.84 71 PHE A CA 1
ATOM 563 C C . PHE A 1 71 ? -8.269 3.352 29.068 1.00 53.84 71 PHE A C 1
ATOM 565 O O . PHE A 1 71 ? -7.760 2.237 29.065 1.00 53.84 71 PHE A O 1
ATOM 572 N N . GLN A 1 72 ? -9.582 3.509 29.268 1.00 49.75 72 GLN A N 1
ATOM 573 C CA . GLN A 1 72 ? -10.540 2.405 29.426 1.00 49.75 72 GLN A CA 1
ATOM 574 C C . GLN A 1 72 ? -10.722 1.616 28.121 1.00 49.75 72 GLN A C 1
ATOM 576 O O . GLN A 1 72 ? -10.989 0.418 28.178 1.00 49.75 72 GLN A O 1
ATOM 581 N N . SER A 1 73 ? -10.564 2.258 26.957 1.00 51.03 73 SER A N 1
ATOM 582 C CA . SER A 1 73 ? -10.501 1.565 25.661 1.00 51.03 73 SER A CA 1
ATOM 583 C C . SER A 1 73 ? -9.219 0.732 25.528 1.00 51.03 73 SER A C 1
ATOM 585 O O . SER A 1 73 ? -9.271 -0.390 25.033 1.00 51.03 73 SER A O 1
ATOM 587 N N . SER A 1 74 ? -8.090 1.243 26.036 1.00 49.19 74 SER A N 1
ATOM 588 C CA . SER A 1 74 ? -6.803 0.529 26.067 1.00 49.19 74 SER A CA 1
ATOM 589 C C . SE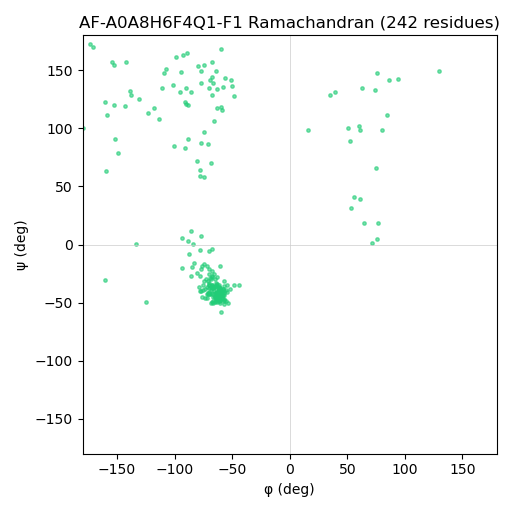R A 1 74 ? -6.794 -0.647 27.061 1.00 49.19 74 SER A C 1
ATOM 591 O O . SER A 1 74 ? -6.332 -1.739 26.740 1.00 49.19 74 SER A O 1
ATOM 593 N N . ASN A 1 75 ? -7.381 -0.467 28.250 1.00 37.84 75 ASN A N 1
ATOM 594 C CA . ASN A 1 75 ? -7.362 -1.453 29.339 1.00 37.84 75 ASN A CA 1
ATOM 595 C C . ASN A 1 75 ? -8.467 -2.524 29.289 1.00 37.84 75 ASN A C 1
ATOM 597 O O . ASN A 1 75 ? -8.603 -3.288 30.244 1.00 37.84 75 ASN A O 1
ATOM 601 N N . ARG A 1 76 ? -9.219 -2.670 28.186 1.00 43.38 76 ARG A N 1
ATOM 602 C CA . ARG A 1 76 ? -9.978 -3.915 27.935 1.00 43.38 76 ARG A CA 1
ATOM 603 C C . ARG A 1 76 ? -9.063 -5.020 27.410 1.00 43.38 76 ARG A C 1
ATOM 605 O O . ARG A 1 76 ? -9.259 -5.558 26.323 1.00 43.38 76 ARG A O 1
ATOM 612 N N . HIS A 1 77 ? -8.052 -5.348 28.204 1.00 41.81 77 HIS A N 1
ATOM 613 C CA . HIS A 1 77 ? -7.326 -6.599 28.083 1.00 41.81 77 HIS A CA 1
ATOM 614 C C . HIS A 1 77 ? -7.881 -7.529 29.164 1.00 41.81 77 HIS A C 1
ATOM 616 O O . HIS A 1 77 ? -7.379 -7.564 30.286 1.00 41.81 77 HIS A O 1
ATOM 622 N N . ASP A 1 78 ? -8.985 -8.214 28.846 1.00 48.34 78 ASP A N 1
ATOM 623 C CA . ASP A 1 78 ? -9.673 -9.079 29.804 1.00 48.34 78 ASP A CA 1
ATOM 624 C C . ASP A 1 78 ? -8.728 -10.178 30.310 1.00 48.34 78 ASP A C 1
ATOM 626 O O . ASP A 1 78 ? -8.268 -11.051 29.570 1.00 48.34 78 ASP A O 1
ATOM 630 N N . SER A 1 79 ? -8.448 -10.127 31.611 1.00 48.62 79 SER A N 1
ATOM 631 C CA . SER A 1 79 ? -7.633 -11.101 32.333 1.00 48.62 79 SER A CA 1
ATOM 632 C C . SER A 1 79 ? -8.441 -12.371 32.633 1.00 48.62 79 SER A C 1
ATOM 634 O O . SER A 1 79 ? -8.697 -12.695 33.793 1.00 48.62 79 SER A O 1
ATOM 636 N N . SER A 1 80 ? -8.863 -13.094 31.593 1.00 45.22 80 SER A N 1
ATOM 637 C CA . SER A 1 80 ? -9.442 -14.439 31.711 1.00 45.22 80 SER A CA 1
ATOM 638 C C . SER A 1 80 ? -9.383 -15.202 30.384 1.00 45.22 80 SER A C 1
ATOM 640 O O . SER A 1 80 ? -9.912 -14.742 29.380 1.00 45.22 80 SER A O 1
ATOM 642 N N . ASN A 1 81 ? -8.737 -16.371 30.411 1.00 55.69 81 ASN A N 1
ATOM 643 C CA . ASN A 1 81 ? -8.800 -17.491 29.459 1.00 55.69 81 ASN A CA 1
ATOM 644 C C . ASN A 1 81 ? -9.417 -17.234 28.067 1.00 55.69 81 ASN A C 1
ATOM 646 O O . ASN A 1 81 ? -10.618 -17.407 27.867 1.00 55.69 81 ASN A O 1
ATOM 650 N N . SER A 1 82 ? -8.536 -17.015 27.083 1.00 55.59 82 SER A N 1
ATOM 651 C CA . SER A 1 82 ? -8.810 -16.797 25.651 1.00 55.59 82 SER A CA 1
ATOM 652 C C . SER A 1 82 ? -9.643 -15.542 25.325 1.00 55.59 82 SER A C 1
ATOM 654 O O . SER A 1 82 ? -10.663 -15.292 25.961 1.00 55.59 82 SER A O 1
ATOM 656 N N . PRO A 1 83 ? -9.257 -14.743 24.308 1.00 61.16 83 PRO A N 1
ATOM 657 C CA . PRO A 1 83 ? -10.101 -13.639 23.864 1.00 61.16 83 PRO A CA 1
ATOM 658 C C . PRO A 1 83 ? -11.470 -14.195 23.440 1.00 61.16 83 PRO A C 1
ATOM 660 O O . PRO A 1 83 ? -11.511 -15.200 22.719 1.00 61.16 83 PRO A O 1
ATOM 663 N N . PRO A 1 84 ? -12.593 -13.566 23.837 1.00 79.19 84 PRO A N 1
ATOM 664 C CA . PRO A 1 84 ? -13.912 -14.041 23.440 1.00 79.19 84 PRO A CA 1
ATOM 665 C C . PRO A 1 84 ? -13.979 -14.108 21.912 1.00 79.19 84 PRO A C 1
ATOM 667 O O . PRO A 1 84 ? -13.442 -13.230 21.236 1.00 79.19 84 PRO A O 1
ATOM 670 N N . LEU A 1 85 ? -14.657 -15.116 21.349 1.00 76.44 85 LEU A N 1
ATOM 671 C CA . LEU A 1 85 ? -14.679 -15.367 19.894 1.00 76.44 85 LEU A CA 1
ATOM 672 C C . LEU A 1 85 ? -14.981 -14.101 19.070 1.00 76.44 85 LEU A C 1
ATOM 674 O O . LEU A 1 85 ? -14.394 -13.885 18.012 1.00 76.44 85 LEU A O 1
ATOM 678 N N . ARG A 1 86 ? -15.838 -13.221 19.604 1.00 77.38 86 ARG A N 1
ATOM 679 C CA . ARG A 1 86 ? -16.167 -11.901 19.051 1.00 77.38 86 ARG A CA 1
ATOM 680 C C . ARG A 1 86 ? -14.947 -10.987 18.860 1.00 77.38 86 ARG A C 1
ATOM 682 O O . ARG A 1 86 ? -14.889 -10.280 17.862 1.00 77.38 86 ARG A O 1
ATOM 689 N N . GLU A 1 87 ? -13.985 -10.970 19.778 1.00 79.50 87 GLU A N 1
ATOM 690 C CA . GLU A 1 87 ? -12.773 -10.156 19.640 1.00 79.50 87 GLU A CA 1
ATOM 691 C C . GLU A 1 87 ? -11.814 -10.693 18.586 1.00 79.50 87 GLU A C 1
ATOM 693 O O . GLU A 1 87 ? -11.324 -9.905 17.782 1.00 79.50 87 GLU A O 1
ATOM 698 N N . VAL A 1 88 ? -11.602 -12.012 18.525 1.00 82.25 88 VAL A N 1
ATOM 699 C CA . VAL A 1 88 ? -10.838 -12.640 17.430 1.00 82.25 88 VAL A CA 1
ATOM 700 C C . VAL A 1 88 ? -11.502 -12.328 16.087 1.00 82.25 88 VAL A C 1
ATOM 702 O O . VAL A 1 88 ? -10.832 -11.987 15.109 1.00 82.25 88 VAL A O 1
ATOM 705 N N . PHE A 1 89 ? -12.837 -12.352 16.052 1.00 84.69 89 PHE A N 1
ATOM 706 C CA . PHE A 1 89 ? -13.599 -12.006 14.861 1.00 84.69 89 PHE A CA 1
ATOM 707 C C . PHE A 1 89 ? -13.359 -10.553 14.421 1.00 84.69 89 PHE A C 1
ATOM 709 O O . PHE A 1 89 ? -13.024 -10.296 13.267 1.00 84.69 89 PHE A O 1
ATOM 716 N N . ILE A 1 90 ? -13.445 -9.600 15.354 1.00 83.81 90 ILE A N 1
ATOM 717 C CA . ILE A 1 90 ? -13.275 -8.166 15.076 1.00 83.81 90 ILE A CA 1
ATOM 718 C C . ILE A 1 90 ? -11.823 -7.800 14.745 1.00 83.81 90 ILE A C 1
ATOM 720 O O . ILE A 1 90 ? -11.610 -7.001 13.832 1.00 83.81 90 ILE A O 1
ATOM 724 N N . LYS A 1 91 ? -10.843 -8.351 15.475 1.00 84.00 91 LYS A N 1
ATOM 725 C CA . LYS A 1 91 ? -9.415 -7.990 15.391 1.00 84.00 91 LYS A CA 1
ATOM 726 C C . LYS A 1 91 ? -8.658 -8.739 14.288 1.00 84.00 91 LYS A C 1
ATOM 728 O O . LYS A 1 91 ? -7.681 -8.197 13.778 1.00 84.00 91 LYS A O 1
ATOM 733 N N . THR A 1 92 ? -9.091 -9.946 13.911 1.00 85.94 92 THR A N 1
ATOM 734 C CA . THR A 1 92 ? -8.343 -10.828 12.994 1.00 85.94 92 THR A CA 1
ATOM 735 C C . THR A 1 92 ? -9.163 -11.258 11.779 1.00 85.94 92 THR A C 1
ATOM 737 O O . THR A 1 92 ? -8.698 -11.104 10.653 1.00 85.94 92 THR A O 1
ATOM 740 N N . ILE A 1 93 ? -10.391 -11.751 11.971 1.00 89.19 93 ILE A N 1
ATOM 741 C CA . ILE A 1 93 ? -11.178 -12.345 10.873 1.00 89.19 93 ILE A CA 1
ATOM 742 C C . ILE A 1 93 ? -11.761 -11.266 9.946 1.00 89.19 93 ILE A C 1
ATOM 744 O O . ILE A 1 93 ? -11.624 -11.373 8.730 1.00 89.19 93 ILE A O 1
ATOM 748 N N . ASN A 1 94 ? -12.335 -10.189 10.490 1.00 91.06 94 ASN A N 1
ATOM 749 C CA . ASN A 1 94 ? -12.891 -9.098 9.681 1.00 91.06 94 ASN A CA 1
ATOM 750 C C . ASN A 1 94 ? -11.825 -8.417 8.791 1.00 91.06 94 ASN A C 1
ATOM 752 O O . ASN A 1 94 ? -12.065 -8.315 7.586 1.00 91.06 94 ASN A O 1
ATOM 756 N N . PRO A 1 95 ? -10.631 -8.018 9.297 1.00 90.38 95 PRO A N 1
ATOM 757 C CA . PRO A 1 95 ? -9.555 -7.517 8.442 1.00 90.38 95 PRO A CA 1
ATOM 758 C C . PRO A 1 95 ? -9.113 -8.521 7.375 1.00 90.38 95 PRO A C 1
ATOM 760 O O . PRO A 1 95 ? -8.845 -8.111 6.251 1.00 90.38 95 PRO A O 1
ATOM 763 N N . LEU A 1 96 ? -9.053 -9.820 7.692 1.00 92.25 96 LEU A N 1
ATOM 764 C CA . LEU A 1 96 ? -8.652 -10.860 6.740 1.00 92.25 96 LEU A CA 1
ATOM 765 C C . LEU A 1 96 ? -9.659 -10.996 5.586 1.00 92.25 96 LEU A C 1
ATOM 767 O O . LEU A 1 96 ? -9.256 -11.019 4.425 1.00 92.25 96 LEU A O 1
ATOM 771 N N . ILE A 1 97 ? -10.963 -11.005 5.886 1.00 93.12 97 ILE A N 1
ATOM 772 C CA . ILE A 1 97 ? -12.033 -11.032 4.874 1.00 93.12 97 ILE A CA 1
ATOM 773 C C . ILE A 1 97 ? -11.976 -9.772 4.000 1.00 93.12 97 ILE A C 1
ATOM 775 O O . ILE A 1 97 ? -11.996 -9.867 2.774 1.00 93.12 97 ILE A O 1
ATOM 779 N N . LEU A 1 98 ? -11.845 -8.592 4.613 1.00 92.88 98 LEU A N 1
ATOM 780 C CA . LEU A 1 98 ? -11.710 -7.321 3.894 1.00 92.88 98 LEU A CA 1
ATOM 781 C C . LEU A 1 98 ? -10.454 -7.281 3.011 1.00 92.88 98 LEU A C 1
ATOM 783 O O . LEU A 1 98 ? -10.504 -6.758 1.900 1.00 92.88 98 LEU A O 1
ATOM 787 N N . THR A 1 99 ? -9.352 -7.877 3.473 1.00 93.06 99 THR A N 1
ATOM 788 C CA . THR A 1 99 ? -8.113 -8.029 2.698 1.00 93.06 99 THR A CA 1
ATOM 789 C C . THR A 1 99 ? -8.357 -8.921 1.484 1.00 93.06 99 THR A C 1
ATOM 791 O O . THR A 1 99 ? -8.046 -8.499 0.378 1.00 93.06 99 THR A O 1
ATOM 794 N N . ALA A 1 100 ? -8.989 -10.089 1.647 1.00 93.50 100 ALA A N 1
ATOM 795 C CA . ALA A 1 100 ? -9.302 -10.994 0.537 1.00 93.50 100 ALA A CA 1
ATOM 796 C C . ALA A 1 100 ? -10.220 -10.346 -0.521 1.00 93.50 100 ALA A C 1
ATOM 798 O O . ALA A 1 100 ? -9.966 -10.472 -1.720 1.00 93.50 100 ALA A O 1
ATOM 799 N N . ILE A 1 101 ? -11.242 -9.595 -0.091 1.00 93.06 101 ILE A N 1
ATOM 800 C CA . ILE A 1 101 ? -12.120 -8.832 -0.994 1.00 93.06 101 ILE A CA 1
ATOM 801 C C . ILE A 1 101 ? -11.320 -7.737 -1.719 1.00 93.06 101 ILE A C 1
ATOM 803 O O . ILE A 1 101 ? -11.414 -7.618 -2.940 1.00 93.06 101 ILE A O 1
ATOM 807 N N . SER A 1 102 ? -10.492 -6.970 -1.000 1.00 92.56 102 SER A N 1
ATOM 808 C CA . SER A 1 102 ? -9.640 -5.925 -1.588 1.00 92.56 102 SER A CA 1
ATOM 809 C C . SER A 1 102 ? -8.642 -6.502 -2.598 1.00 92.56 102 SER A C 1
ATOM 811 O O . SER A 1 102 ? -8.508 -5.964 -3.696 1.00 92.56 102 SER A O 1
ATOM 813 N N . SER A 1 103 ? -8.012 -7.642 -2.286 1.00 92.56 103 SER A N 1
ATOM 814 C CA . SER A 1 103 ? -7.148 -8.387 -3.209 1.00 92.56 103 SER A CA 1
ATOM 815 C C . SER A 1 103 ? -7.881 -8.773 -4.483 1.00 92.56 103 SER A C 1
ATOM 817 O O . SER A 1 103 ? -7.372 -8.502 -5.566 1.00 92.56 103 SER A O 1
ATOM 819 N N . PHE A 1 104 ? -9.083 -9.345 -4.378 1.00 93.12 104 PHE A N 1
ATOM 820 C CA . PHE A 1 104 ? -9.863 -9.719 -5.554 1.00 93.12 104 PHE A CA 1
ATOM 821 C C . PHE A 1 104 ? -10.188 -8.500 -6.434 1.00 93.12 104 PHE A C 1
ATOM 823 O O . PHE A 1 104 ? -9.887 -8.510 -7.624 1.00 93.12 104 PHE A O 1
ATOM 830 N N . VAL A 1 105 ? -10.721 -7.414 -5.862 1.00 91.94 105 VAL A N 1
ATOM 831 C CA . VAL A 1 105 ? -11.134 -6.220 -6.631 1.00 91.94 105 VAL A CA 1
ATOM 832 C C . VAL A 1 105 ? -9.935 -5.468 -7.244 1.00 91.94 105 VAL A C 1
ATOM 834 O O . VAL A 1 105 ? -10.021 -4.973 -8.377 1.00 91.94 105 VAL A O 1
ATOM 837 N N . ARG A 1 106 ? -8.800 -5.393 -6.530 1.00 90.50 106 ARG A N 1
ATOM 838 C CA . ARG A 1 106 ? -7.577 -4.709 -6.995 1.00 90.50 106 ARG A CA 1
ATOM 839 C C . ARG A 1 106 ? -6.788 -5.530 -8.016 1.00 90.50 106 ARG A C 1
ATOM 841 O O . ARG A 1 106 ? -6.335 -4.956 -8.996 1.00 90.50 106 ARG A O 1
ATOM 848 N N . LEU A 1 107 ? -6.673 -6.848 -7.851 1.00 90.88 107 LEU A N 1
ATOM 849 C CA . LEU A 1 107 ? -5.926 -7.708 -8.784 1.00 90.88 107 LEU A CA 1
ATOM 850 C C . LEU A 1 107 ? -6.744 -8.124 -10.020 1.00 90.88 107 LEU A C 1
ATOM 852 O O . LEU A 1 107 ? -6.168 -8.563 -11.015 1.00 90.88 107 LEU A O 1
ATOM 856 N N . TYR A 1 108 ? -8.073 -7.970 -9.998 1.00 90.19 108 TYR A N 1
ATOM 857 C CA . TYR A 1 108 ? -8.922 -8.291 -11.146 1.00 90.19 108 TYR A CA 1
ATOM 858 C C . TYR A 1 108 ? -8.545 -7.473 -12.394 1.00 90.19 108 TYR A C 1
ATOM 860 O O . TYR A 1 108 ? -8.684 -6.241 -12.411 1.00 90.19 108 TYR A O 1
ATOM 868 N N . ARG A 1 109 ? -8.137 -8.198 -13.450 1.00 87.06 109 ARG A N 1
ATOM 869 C CA . ARG A 1 109 ? -7.800 -7.699 -14.798 1.00 87.06 109 ARG A CA 1
ATOM 870 C C . ARG A 1 109 ? -6.629 -6.699 -14.844 1.00 87.06 109 ARG A C 1
ATOM 872 O O . ARG A 1 109 ? -6.674 -5.722 -15.588 1.00 87.06 109 ARG A O 1
ATOM 879 N N . ILE A 1 110 ? -5.591 -6.938 -14.041 1.00 86.00 110 ILE A N 1
ATOM 880 C CA . ILE A 1 110 ? -4.373 -6.104 -13.949 1.00 86.00 110 ILE A CA 1
ATOM 881 C C . ILE A 1 110 ? -3.457 -6.177 -15.197 1.00 86.00 110 ILE A C 1
ATOM 883 O O . ILE A 1 110 ? -2.657 -5.276 -15.461 1.00 86.00 110 ILE A O 1
ATOM 887 N N . ASP A 1 111 ? -3.610 -7.247 -15.972 1.00 86.19 111 ASP A N 1
ATOM 888 C CA . ASP A 1 111 ? -2.886 -7.629 -17.189 1.00 86.19 111 ASP A CA 1
ATOM 889 C C . ASP A 1 111 ? -3.447 -7.001 -18.479 1.00 86.19 111 ASP A C 1
ATOM 891 O O . ASP A 1 111 ? -2.753 -6.914 -19.485 1.00 86.19 111 ASP A O 1
ATOM 895 N N . VAL A 1 112 ? -4.695 -6.524 -18.459 1.00 86.19 112 VAL A N 1
ATOM 896 C CA . VAL A 1 112 ? -5.422 -6.087 -19.668 1.00 86.19 112 VAL A CA 1
ATOM 897 C C . VAL A 1 112 ? -4.800 -4.871 -20.360 1.00 86.19 112 VAL A C 1
ATOM 899 O O . VAL A 1 112 ? -4.931 -4.724 -21.573 1.00 86.19 112 VAL A O 1
ATOM 902 N N . ALA A 1 113 ? -4.145 -3.986 -19.609 1.00 83.75 113 ALA A N 1
ATOM 903 C CA . ALA A 1 113 ? -3.474 -2.812 -20.157 1.00 83.75 113 ALA A CA 1
ATOM 904 C C . ALA A 1 113 ? -2.010 -3.144 -20.493 1.00 83.75 113 ALA A C 1
ATOM 906 O O . ALA A 1 113 ? -1.114 -2.862 -19.698 1.00 83.75 113 ALA A O 1
ATOM 907 N N . ASN A 1 114 ? -1.764 -3.732 -21.664 1.00 84.25 114 ASN A N 1
ATOM 908 C CA . ASN A 1 114 ? -0.423 -4.097 -22.146 1.00 84.25 114 ASN A CA 1
ATOM 909 C C . ASN A 1 114 ? 0.410 -2.910 -22.687 1.00 84.25 114 ASN A C 1
ATOM 911 O O . ASN A 1 114 ? 1.495 -3.114 -23.230 1.00 84.25 114 ASN A O 1
ATOM 915 N N . SER A 1 115 ? -0.079 -1.678 -22.532 1.00 85.19 115 SER A N 1
ATOM 916 C CA . SER A 1 115 ? 0.616 -0.428 -22.855 1.00 85.19 115 SER A CA 1
ATOM 917 C C . SER A 1 115 ? 1.016 0.343 -21.595 1.00 85.19 115 SER A C 1
ATOM 919 O O . SER A 1 115 ? 0.266 0.351 -20.615 1.00 85.19 115 SER A O 1
ATOM 921 N N . VAL A 1 116 ? 2.136 1.065 -21.659 1.00 83.50 116 VAL A N 1
ATOM 922 C CA . VAL A 1 116 ? 2.598 2.001 -20.623 1.00 83.50 116 VAL A CA 1
ATOM 923 C C . VAL A 1 116 ? 1.598 3.150 -20.466 1.00 83.50 116 VAL A C 1
ATOM 925 O O . VAL A 1 116 ? 1.389 3.936 -21.396 1.00 83.50 116 VAL A O 1
ATOM 928 N N . VAL A 1 117 ? 0.998 3.282 -19.281 1.00 84.81 117 VAL A N 1
ATOM 929 C CA . VAL A 1 117 ? 0.126 4.421 -18.942 1.00 84.81 117 VAL A CA 1
ATOM 930 C C . VAL A 1 117 ? 0.973 5.646 -18.557 1.00 84.81 117 VAL A C 1
ATOM 932 O O . VAL A 1 117 ? 2.108 5.508 -18.111 1.00 84.81 117 VAL A O 1
ATOM 935 N N . TRP A 1 118 ? 0.442 6.859 -18.746 1.00 73.12 118 TRP A N 1
ATOM 936 C CA . TRP A 1 118 ? 1.176 8.131 -18.602 1.00 73.12 118 TRP A CA 1
ATOM 937 C C . TRP A 1 118 ? 1.936 8.299 -17.268 1.00 73.12 118 TRP A C 1
ATOM 939 O O . TRP A 1 118 ? 3.071 8.778 -17.264 1.00 73.12 118 TRP A O 1
ATOM 949 N N . ASP A 1 119 ? 1.370 7.848 -16.145 1.00 78.88 119 ASP A N 1
ATOM 950 C CA . ASP A 1 119 ? 2.081 7.836 -14.857 1.00 78.88 119 ASP A CA 1
ATOM 951 C C . ASP A 1 119 ? 3.213 6.791 -14.826 1.00 78.88 119 ASP A C 1
ATOM 953 O O . ASP A 1 119 ? 4.325 7.070 -14.373 1.00 78.88 119 ASP A O 1
ATOM 957 N N . GLU A 1 120 ? 2.961 5.589 -15.357 1.00 83.25 120 GLU A N 1
ATOM 958 C CA . GLU A 1 120 ? 3.935 4.487 -15.402 1.00 83.25 120 GLU A CA 1
ATOM 959 C C . GLU A 1 120 ? 5.162 4.840 -16.251 1.00 83.25 120 GLU A C 1
ATOM 961 O O . GLU A 1 120 ? 6.257 4.359 -15.960 1.00 83.25 120 GLU A O 1
ATOM 966 N N . ALA A 1 121 ? 5.001 5.715 -17.251 1.00 84.31 121 ALA A N 1
ATOM 967 C CA . ALA A 1 121 ? 6.100 6.262 -18.042 1.00 84.31 121 ALA A CA 1
ATOM 968 C C . ALA A 1 121 ? 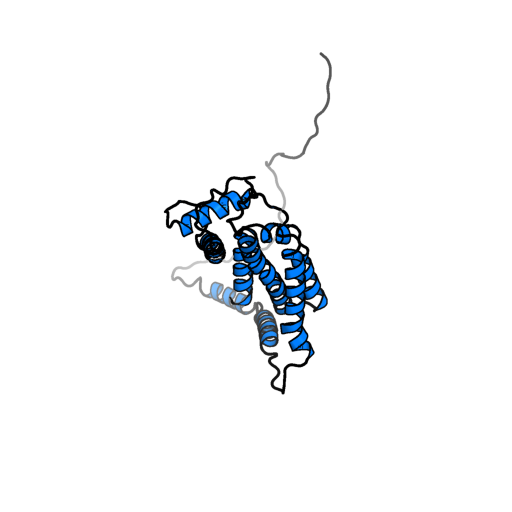7.142 6.969 -17.154 1.00 84.31 121 ALA A C 1
ATOM 970 O O . ALA A 1 121 ? 8.335 6.659 -17.180 1.00 84.31 121 ALA A O 1
ATOM 971 N N . HIS A 1 122 ? 6.675 7.872 -16.289 1.00 83.00 122 HIS A N 1
ATOM 972 C CA . HIS A 1 122 ? 7.528 8.640 -15.385 1.00 83.00 122 HIS A CA 1
ATOM 973 C C . HIS A 1 122 ? 8.163 7.740 -14.312 1.00 83.00 122 HIS A C 1
ATOM 975 O O . HIS A 1 122 ? 9.383 7.741 -14.126 1.00 83.00 122 HIS A O 1
ATOM 981 N N . PHE A 1 123 ? 7.357 6.922 -13.629 1.00 79.69 123 PHE A N 1
ATOM 982 C CA . PHE A 1 123 ? 7.842 6.083 -12.529 1.00 79.69 123 PHE A CA 1
ATOM 983 C C . PHE A 1 123 ? 8.714 4.905 -12.990 1.00 79.69 123 PHE A C 1
ATOM 985 O O . PHE A 1 123 ? 9.712 4.596 -12.333 1.00 79.69 123 PHE A O 1
ATOM 992 N N . GLY A 1 124 ? 8.403 4.281 -14.129 1.00 81.75 124 GLY A N 1
ATOM 993 C CA . GLY A 1 124 ? 9.203 3.204 -14.721 1.00 81.75 124 GLY A CA 1
ATOM 994 C C . GLY A 1 124 ? 10.567 3.680 -15.228 1.00 81.75 124 GLY A C 1
ATOM 995 O O . GLY A 1 124 ? 11.574 2.982 -15.056 1.00 81.75 124 GLY A O 1
ATOM 996 N N . LYS A 1 125 ? 10.645 4.910 -15.757 1.00 83.50 125 LYS A N 1
ATOM 997 C CA . LYS A 1 125 ? 11.913 5.549 -16.138 1.00 83.50 125 LYS A CA 1
ATOM 998 C C . LYS A 1 125 ? 12.817 5.789 -14.924 1.00 83.50 125 LYS A C 1
ATOM 1000 O O . LYS A 1 125 ? 13.988 5.407 -14.962 1.00 83.50 125 LYS A O 1
ATOM 1005 N N . PHE A 1 126 ? 12.273 6.304 -13.817 1.00 82.69 126 PHE A N 1
ATOM 1006 C CA . PHE A 1 126 ? 13.024 6.426 -12.559 1.00 82.69 126 PHE A CA 1
ATOM 1007 C C . PHE A 1 126 ? 13.454 5.062 -12.003 1.00 82.69 126 PHE A C 1
ATOM 1009 O O . PHE A 1 126 ? 14.607 4.904 -11.604 1.00 82.69 126 PHE A O 1
ATOM 1016 N N . GLY A 1 127 ? 12.571 4.055 -12.020 1.00 81.88 127 GLY A N 1
ATOM 1017 C CA . GLY A 1 127 ? 12.920 2.680 -11.645 1.00 81.88 127 GLY A CA 1
ATOM 1018 C C . GLY A 1 127 ? 14.124 2.166 -12.441 1.00 81.88 127 GLY A C 1
ATOM 1019 O O . GLY A 1 127 ? 15.120 1.745 -11.858 1.00 81.88 127 GLY A O 1
ATOM 1020 N N . SER A 1 128 ? 14.088 2.310 -13.766 1.00 85.19 128 SER A N 1
ATOM 1021 C CA . SER A 1 128 ? 15.181 1.918 -14.669 1.00 85.19 128 SER A CA 1
ATOM 1022 C C . SER A 1 128 ? 16.510 2.617 -14.347 1.00 85.19 128 SER A C 1
ATOM 1024 O O . SER A 1 128 ? 17.564 1.982 -14.391 1.00 85.19 128 SER A O 1
ATOM 1026 N N . GLN A 1 129 ? 16.478 3.898 -13.962 1.00 85.12 129 GLN A N 1
ATOM 1027 C CA . GLN A 1 129 ? 17.666 4.650 -13.536 1.00 85.12 129 GLN A CA 1
ATOM 1028 C C . GLN A 1 129 ? 18.251 4.133 -12.210 1.00 85.12 129 GLN A C 1
ATOM 1030 O O . GLN A 1 129 ? 19.476 4.052 -12.089 1.00 85.12 129 GLN A O 1
ATOM 1035 N N . TYR A 1 130 ? 17.414 3.701 -11.254 1.00 84.31 130 TYR A N 1
ATOM 1036 C CA . TYR A 1 130 ? 17.888 3.037 -10.029 1.00 84.31 130 TYR A CA 1
ATOM 1037 C C . TYR A 1 130 ? 18.599 1.716 -10.319 1.00 84.31 130 TYR A C 1
ATOM 1039 O O . TYR A 1 130 ? 19.689 1.497 -9.788 1.00 84.31 130 TYR A O 1
ATOM 1047 N N . LEU A 1 131 ? 18.030 0.854 -11.171 1.00 84.19 131 LEU A N 1
ATOM 1048 C CA . LEU A 1 131 ? 18.667 -0.420 -11.528 1.00 84.19 131 LEU A CA 1
ATOM 1049 C C . LEU A 1 131 ? 20.000 -0.199 -12.255 1.00 84.19 131 LEU A C 1
ATOM 1051 O O . LEU A 1 131 ? 21.006 -0.815 -11.905 1.00 84.19 131 LEU A O 1
ATOM 1055 N N . LYS A 1 132 ? 20.042 0.766 -13.182 1.00 84.50 132 LYS A N 1
ATOM 1056 C CA . LYS A 1 132 ? 21.266 1.201 -13.877 1.00 84.50 132 LYS A CA 1
ATOM 1057 C C . LYS A 1 132 ? 22.259 1.967 -12.993 1.00 84.50 132 LYS A C 1
ATOM 1059 O O . LYS A 1 132 ? 23.350 2.287 -13.460 1.00 84.50 132 LYS A O 1
ATOM 1064 N N . ARG A 1 133 ? 21.904 2.272 -11.735 1.00 83.56 133 ARG A N 1
ATOM 1065 C CA . ARG A 1 133 ? 22.692 3.078 -10.780 1.00 83.56 133 ARG A CA 1
ATOM 1066 C C . ARG A 1 133 ? 23.112 4.446 -11.338 1.00 83.56 133 ARG A C 1
ATOM 1068 O O . ARG A 1 133 ? 24.175 4.963 -10.997 1.00 83.56 133 ARG A O 1
ATOM 1075 N N . GLN A 1 134 ? 22.285 5.028 -12.204 1.00 83.00 134 GLN A N 1
ATOM 1076 C CA . GLN A 1 134 ? 22.541 6.327 -12.821 1.00 83.00 134 GLN A CA 1
ATOM 1077 C C . GLN A 1 134 ? 21.956 7.447 -11.959 1.00 83.00 134 GLN A C 1
ATOM 1079 O O . GLN A 1 134 ? 20.824 7.357 -11.482 1.00 83.00 134 GLN A O 1
ATOM 1084 N N . PHE A 1 135 ? 22.732 8.513 -11.758 1.00 81.69 135 PHE A N 1
ATOM 1085 C CA . PHE A 1 135 ? 22.251 9.697 -11.054 1.00 81.69 135 PHE A CA 1
ATOM 1086 C C . PHE A 1 135 ? 21.226 10.448 -11.910 1.00 81.69 135 PHE A C 1
ATOM 1088 O O . PHE A 1 135 ? 21.451 10.688 -13.096 1.00 81.69 135 PHE A O 1
ATOM 1095 N N . TYR A 1 136 ? 20.125 10.855 -11.287 1.00 78.00 136 TYR A N 1
ATOM 1096 C CA . TYR A 1 136 ? 19.097 11.696 -11.885 1.00 78.00 136 TYR A CA 1
ATOM 1097 C C . TYR A 1 136 ? 18.571 12.674 -10.826 1.00 78.00 136 TYR A C 1
ATOM 1099 O O . TYR A 1 136 ? 18.678 12.424 -9.623 1.00 78.00 136 TYR A O 1
ATOM 1107 N N . PHE A 1 137 ? 18.007 13.792 -11.275 1.00 73.38 137 PHE A N 1
ATOM 1108 C CA . PHE A 1 137 ? 17.366 14.779 -10.410 1.00 73.38 137 PHE A CA 1
ATOM 1109 C C . PHE A 1 137 ? 15.847 14.608 -10.467 1.00 73.38 137 PHE A C 1
ATOM 1111 O O . PHE A 1 137 ? 15.298 14.439 -11.554 1.00 73.38 137 PHE A O 1
ATOM 1118 N N . ASP A 1 138 ? 15.167 14.675 -9.322 1.00 74.56 138 ASP A N 1
ATOM 1119 C CA . ASP A 1 138 ? 13.707 14.757 -9.271 1.00 74.56 138 ASP A CA 1
ATOM 1120 C C . ASP A 1 138 ? 13.211 15.440 -7.984 1.00 74.56 138 ASP A C 1
ATOM 1122 O O . ASP A 1 138 ? 13.896 15.456 -6.962 1.00 74.56 138 ASP A O 1
ATOM 1126 N N . VAL A 1 139 ? 11.993 15.978 -8.052 1.00 77.31 139 VAL A N 1
ATOM 1127 C CA . VAL A 1 139 ? 11.326 16.759 -7.004 1.00 77.31 139 VAL A CA 1
ATOM 1128 C C . VAL A 1 139 ? 10.745 15.924 -5.854 1.00 77.31 139 VAL A C 1
ATOM 1130 O O . VAL A 1 139 ? 10.512 16.463 -4.772 1.00 77.31 139 VAL A O 1
ATOM 1133 N N . HIS A 1 140 ? 10.492 14.624 -6.046 1.00 75.06 140 HIS A N 1
ATOM 1134 C CA . HIS A 1 140 ? 9.828 13.784 -5.042 1.00 75.06 140 HIS A CA 1
ATOM 1135 C C . HIS A 1 140 ? 10.797 13.012 -4.124 1.00 75.06 140 HIS A C 1
ATOM 1137 O O . HIS A 1 140 ? 11.847 12.546 -4.586 1.00 75.06 140 HIS A O 1
ATOM 1143 N N . PRO A 1 141 ? 10.421 12.757 -2.850 1.00 77.62 141 PRO A N 1
ATOM 1144 C CA . PRO A 1 141 ? 11.218 11.959 -1.915 1.00 77.62 141 PRO A CA 1
ATOM 1145 C C . PRO A 1 141 ? 11.647 10.589 -2.483 1.00 77.62 141 PRO A C 1
ATOM 1147 O O . PRO A 1 141 ? 10.855 9.917 -3.152 1.00 77.62 141 PRO A O 1
ATOM 1150 N N . PRO A 1 142 ? 12.879 10.121 -2.202 1.00 76.44 142 PRO A N 1
ATOM 1151 C CA . PRO A 1 142 ? 13.469 8.969 -2.893 1.00 76.44 142 PRO A CA 1
ATOM 1152 C C . PRO A 1 142 ? 12.820 7.622 -2.541 1.00 76.44 142 PRO A C 1
ATOM 1154 O O . PRO A 1 142 ? 12.850 6.700 -3.356 1.00 76.44 142 PRO A O 1
ATOM 1157 N N . LEU A 1 143 ? 12.212 7.501 -1.353 1.00 76.50 143 LEU A N 1
ATOM 1158 C CA . LEU A 1 143 ? 11.667 6.241 -0.826 1.00 76.50 143 LEU A CA 1
ATOM 1159 C C . LEU A 1 143 ? 10.656 5.590 -1.780 1.00 76.50 143 LEU A C 1
ATOM 1161 O O . LEU A 1 143 ? 10.664 4.374 -1.959 1.00 76.50 143 LEU A O 1
ATOM 1165 N N . GLY A 1 144 ? 9.814 6.396 -2.429 1.00 73.38 144 GLY A N 1
ATOM 1166 C CA . GLY A 1 144 ? 8.777 5.892 -3.323 1.00 73.38 144 GLY A CA 1
ATOM 1167 C C . GLY A 1 144 ? 9.304 5.220 -4.579 1.00 73.38 144 GLY A C 1
ATOM 1168 O O . GLY A 1 144 ? 8.877 4.129 -4.947 1.00 73.38 144 GLY A O 1
ATOM 1169 N N . LYS A 1 145 ? 10.280 5.857 -5.219 1.00 80.62 145 LYS A N 1
ATOM 1170 C CA . LYS A 1 145 ? 10.874 5.363 -6.461 1.00 80.62 145 LYS A CA 1
ATOM 1171 C C . LYS A 1 145 ? 11.863 4.232 -6.200 1.00 80.62 145 LYS A C 1
ATOM 1173 O O . LYS A 1 145 ? 12.011 3.363 -7.049 1.00 80.62 145 LYS A O 1
ATOM 1178 N N . LEU A 1 146 ? 12.485 4.200 -5.017 1.00 83.50 146 LEU A N 1
ATOM 1179 C CA . LEU A 1 146 ? 13.289 3.061 -4.581 1.00 83.50 146 LEU A CA 1
ATOM 1180 C C . LEU A 1 146 ? 12.436 1.787 -4.476 1.00 83.50 146 LEU A C 1
ATOM 1182 O O . LEU A 1 146 ? 12.891 0.730 -4.897 1.00 83.50 146 LEU A O 1
ATOM 1186 N N . LEU A 1 147 ? 11.188 1.882 -3.997 1.00 84.00 147 LEU A N 1
ATOM 1187 C CA . LEU A 1 147 ? 10.240 0.757 -4.013 1.00 84.00 147 LEU A CA 1
ATOM 1188 C C . LEU A 1 147 ? 9.855 0.337 -5.442 1.00 84.00 147 LEU A C 1
ATOM 1190 O O . LEU A 1 147 ? 9.746 -0.854 -5.716 1.00 84.00 147 LEU A O 1
ATOM 1194 N N . ILE A 1 148 ? 9.714 1.285 -6.373 1.00 84.94 148 ILE A N 1
ATOM 1195 C CA . ILE A 1 148 ? 9.459 0.984 -7.793 1.00 84.94 148 ILE A CA 1
ATOM 1196 C C . ILE A 1 148 ? 10.680 0.304 -8.442 1.00 84.94 148 ILE A C 1
ATOM 1198 O O . ILE A 1 148 ? 10.522 -0.703 -9.131 1.00 84.94 148 ILE A O 1
ATOM 1202 N N . GLY A 1 149 ? 11.900 0.772 -8.156 1.00 84.62 149 GLY A N 1
ATOM 1203 C CA . GLY A 1 149 ? 13.144 0.106 -8.553 1.00 84.62 149 GLY A CA 1
ATOM 1204 C C . GLY A 1 149 ? 13.286 -1.293 -7.941 1.00 84.62 149 GLY A C 1
ATOM 1205 O O . GLY A 1 149 ? 13.636 -2.238 -8.639 1.00 84.62 149 GLY A O 1
ATOM 1206 N N . LEU A 1 150 ? 12.919 -1.469 -6.668 1.00 85.50 150 LEU A N 1
ATOM 1207 C CA . LEU A 1 150 ? 12.864 -2.782 -6.022 1.00 85.50 150 LEU A CA 1
ATOM 1208 C C . LEU A 1 150 ? 11.850 -3.712 -6.706 1.00 85.50 150 LEU A C 1
ATOM 1210 O O . LEU A 1 150 ? 12.146 -4.887 -6.893 1.00 85.50 150 LEU A O 1
ATOM 1214 N N . SER A 1 151 ? 10.690 -3.198 -7.131 1.00 87.81 151 SER A N 1
ATOM 1215 C CA . SER A 1 151 ? 9.706 -3.990 -7.881 1.00 87.81 151 SER A CA 1
ATOM 1216 C C . SER A 1 151 ? 10.238 -4.453 -9.240 1.00 87.81 151 SER A C 1
ATOM 1218 O O . SER A 1 151 ? 9.954 -5.575 -9.640 1.00 87.81 151 SER A O 1
ATOM 1220 N N . GLY A 1 152 ? 11.060 -3.633 -9.910 1.00 86.12 152 GLY A N 1
ATOM 1221 C CA . GLY A 1 152 ? 11.761 -4.014 -11.140 1.00 86.12 152 GLY A CA 1
ATOM 1222 C C . GLY A 1 152 ? 12.847 -5.062 -10.893 1.00 86.12 152 GLY A C 1
ATOM 1223 O O . GLY A 1 152 ? 12.922 -6.047 -11.617 1.00 86.12 152 GLY A O 1
ATOM 1224 N N . TYR A 1 153 ? 13.631 -4.907 -9.823 1.00 86.44 153 TYR A N 1
ATOM 1225 C CA . TYR A 1 153 ? 14.640 -5.893 -9.428 1.00 86.44 153 TYR A CA 1
ATOM 1226 C C . TYR A 1 153 ? 14.017 -7.259 -9.087 1.00 86.44 153 TYR A C 1
ATOM 1228 O O . TYR A 1 153 ? 14.524 -8.293 -9.503 1.00 86.44 153 TYR A O 1
ATOM 1236 N N . LEU A 1 154 ? 12.876 -7.271 -8.390 1.00 87.25 154 LEU A N 1
ATOM 1237 C CA . LEU A 1 154 ? 12.109 -8.489 -8.099 1.00 87.25 154 LEU A CA 1
ATOM 1238 C C . LEU A 1 154 ? 11.386 -9.073 -9.331 1.00 87.25 154 LEU A C 1
ATOM 1240 O O . LEU A 1 154 ? 11.011 -10.242 -9.308 1.00 87.25 154 LEU A O 1
ATOM 1244 N N . ALA A 1 155 ? 11.190 -8.278 -10.386 1.00 86.19 155 ALA A N 1
ATOM 1245 C CA . ALA A 1 155 ? 10.603 -8.693 -11.662 1.00 86.19 155 ALA A CA 1
ATOM 1246 C C . ALA A 1 155 ? 11.639 -9.229 -12.677 1.00 86.19 155 ALA A C 1
ATOM 1248 O O . ALA A 1 155 ? 11.258 -9.532 -13.810 1.00 86.19 155 ALA A O 1
ATOM 1249 N N . ASP A 1 156 ? 12.915 -9.319 -12.273 1.00 85.56 156 ASP A N 1
ATOM 1250 C CA . ASP A 1 156 ? 14.080 -9.683 -13.099 1.00 85.56 156 ASP A CA 1
ATOM 1251 C C . ASP A 1 156 ? 14.255 -8.782 -14.339 1.00 85.56 156 ASP A C 1
ATOM 1253 O O . ASP A 1 156 ? 14.521 -9.224 -15.453 1.00 85.56 156 ASP A O 1
ATOM 1257 N N . TYR A 1 157 ? 14.031 -7.478 -14.154 1.00 84.69 157 TYR A N 1
ATOM 1258 C CA . TYR A 1 157 ? 14.108 -6.476 -15.215 1.00 84.69 157 TYR A CA 1
ATOM 1259 C C . TYR A 1 157 ? 15.486 -5.788 -15.251 1.00 84.69 157 TYR A C 1
ATOM 1261 O O . TYR A 1 157 ? 15.936 -5.263 -14.243 1.00 84.69 157 TYR A O 1
ATOM 1269 N N . ASP A 1 158 ? 16.126 -5.685 -16.421 1.00 80.88 158 ASP A N 1
ATOM 1270 C CA . ASP A 1 158 ? 17.482 -5.108 -16.574 1.00 80.88 158 ASP A CA 1
ATOM 1271 C C . ASP A 1 158 ? 17.570 -3.563 -16.547 1.00 80.88 158 ASP A C 1
ATOM 1273 O O . ASP A 1 158 ? 18.653 -2.986 -16.671 1.00 80.88 158 ASP A O 1
AT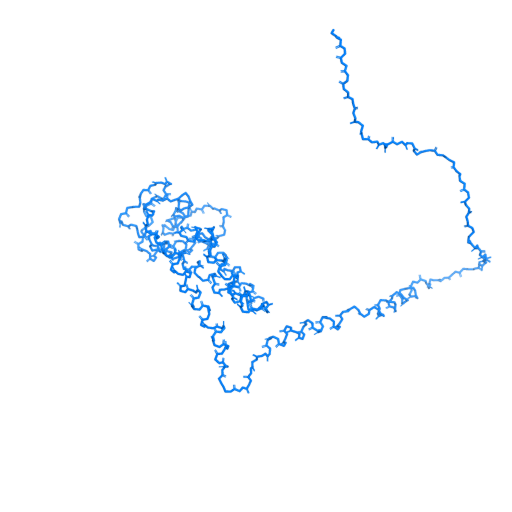OM 1277 N N . GLY A 1 159 ? 16.449 -2.838 -16.484 1.00 81.00 159 GLY A N 1
ATOM 1278 C CA . GLY A 1 159 ? 16.459 -1.373 -16.642 1.00 81.00 159 GLY A CA 1
ATOM 1279 C C . GLY A 1 159 ? 16.637 -0.884 -18.091 1.00 81.00 159 GLY A C 1
ATOM 1280 O O . GLY A 1 159 ? 16.777 0.320 -18.315 1.00 81.00 159 GLY A O 1
ATOM 1281 N N . ASN A 1 160 ? 16.669 -1.782 -19.084 1.00 82.69 160 ASN A N 1
ATOM 1282 C CA . ASN A 1 160 ? 16.981 -1.466 -20.488 1.00 82.69 160 ASN A CA 1
ATOM 1283 C C . ASN A 1 160 ? 15.798 -1.043 -21.377 1.00 82.69 160 ASN A C 1
ATOM 1285 O O . ASN A 1 160 ? 16.038 -0.576 -22.486 1.00 82.69 160 ASN A O 1
ATOM 1289 N N . PHE A 1 161 ? 14.560 -1.141 -20.899 1.00 82.56 161 PHE A N 1
ATOM 1290 C CA . PHE A 1 161 ? 13.376 -0.629 -21.591 1.00 82.56 161 PHE A CA 1
ATOM 1291 C C . PHE A 1 161 ? 13.174 0.862 -21.258 1.00 82.56 161 PHE A C 1
ATOM 1293 O O . PHE A 1 161 ? 13.218 1.244 -20.087 1.00 82.56 161 PHE A O 1
ATOM 1300 N N . ASP A 1 162 ? 12.969 1.721 -22.264 1.00 79.19 162 ASP A N 1
ATOM 1301 C CA . ASP A 1 162 ? 12.560 3.108 -22.004 1.00 79.19 162 ASP A CA 1
ATOM 1302 C C . ASP A 1 162 ? 11.032 3.173 -21.924 1.00 79.19 162 ASP A C 1
ATOM 1304 O O . ASP A 1 162 ? 10.316 2.811 -22.861 1.00 79.19 162 ASP A O 1
ATOM 1308 N N . PHE A 1 163 ? 10.537 3.609 -20.770 1.00 79.44 163 PHE A N 1
ATOM 1309 C CA . PHE A 1 163 ? 9.114 3.695 -20.473 1.00 79.44 163 PHE A CA 1
ATOM 1310 C C . PHE A 1 163 ? 8.536 4.978 -21.092 1.00 79.44 163 PHE A C 1
ATOM 1312 O O . PHE A 1 163 ? 8.221 5.937 -20.392 1.00 79.44 163 PHE A O 1
ATOM 1319 N N . GLU A 1 164 ? 8.410 5.024 -22.417 1.00 80.38 164 GLU A N 1
ATOM 1320 C CA . GLU A 1 164 ? 7.668 6.099 -23.085 1.00 80.38 164 GLU A CA 1
ATOM 1321 C C . GLU A 1 164 ? 6.153 5.867 -22.971 1.00 80.38 164 GLU A C 1
ATOM 1323 O O . GLU A 1 164 ? 5.672 4.732 -22.927 1.00 80.38 164 GLU A O 1
ATOM 1328 N N . SER A 1 165 ? 5.378 6.952 -22.936 1.00 79.44 165 SER A N 1
ATOM 1329 C CA . SER A 1 165 ? 3.916 6.874 -22.836 1.00 79.44 165 SER A CA 1
ATOM 1330 C C . SER A 1 165 ? 3.300 6.191 -24.060 1.00 79.44 165 SER A C 1
ATOM 1332 O O . SER A 1 165 ? 3.578 6.577 -25.190 1.00 79.44 165 SER A O 1
ATOM 1334 N N . SER A 1 166 ? 2.374 5.257 -23.833 1.00 80.31 166 SER A N 1
ATOM 1335 C CA . SER A 1 166 ? 1.670 4.466 -24.861 1.00 80.31 166 SER A CA 1
ATOM 1336 C C . SER A 1 166 ? 2.496 3.396 -25.591 1.00 80.31 166 SER A C 1
ATOM 1338 O O . SER A 1 166 ? 1.927 2.695 -26.428 1.00 80.31 166 SER A O 1
ATOM 1340 N N . ASN A 1 167 ? 3.781 3.196 -25.269 1.00 83.31 167 ASN A N 1
ATOM 1341 C CA . ASN A 1 167 ? 4.528 2.054 -25.808 1.00 83.31 167 ASN A CA 1
ATOM 1342 C C . ASN A 1 167 ? 3.978 0.731 -25.248 1.00 83.31 167 ASN A C 1
ATOM 1344 O O . ASN A 1 167 ? 3.555 0.652 -24.093 1.00 83.31 167 ASN A O 1
ATOM 1348 N N . VAL A 1 168 ? 3.975 -0.317 -26.073 1.00 86.44 168 VAL A N 1
ATOM 1349 C CA . VAL A 1 168 ? 3.586 -1.678 -25.665 1.00 86.44 168 VAL A CA 1
ATOM 1350 C C . VAL A 1 168 ? 4.733 -2.310 -24.878 1.00 86.44 168 VAL A C 1
ATOM 1352 O O . VAL A 1 168 ? 5.896 -2.156 -25.253 1.00 86.44 168 VAL A O 1
ATOM 1355 N N . TYR A 1 169 ? 4.420 -3.021 -23.793 1.00 84.94 169 TYR A N 1
ATOM 1356 C CA . TYR A 1 169 ? 5.435 -3.748 -23.033 1.00 84.94 169 TYR A CA 1
ATOM 1357 C C . TYR A 1 169 ? 6.008 -4.915 -23.856 1.00 84.94 169 TYR A C 1
ATOM 1359 O O . TYR A 1 169 ? 5.230 -5.724 -24.364 1.00 84.94 169 TYR A O 1
ATOM 1367 N N . PRO A 1 170 ? 7.342 -5.035 -23.980 1.00 85.06 170 PRO A N 1
ATOM 1368 C CA . PRO A 1 170 ? 7.974 -6.190 -24.606 1.00 85.06 170 PRO A CA 1
ATOM 1369 C C . PRO A 1 170 ? 7.932 -7.412 -23.676 1.00 85.06 170 PRO A C 1
ATOM 1371 O O . PRO A 1 170 ? 7.917 -7.274 -22.451 1.00 85.06 170 PRO A O 1
ATOM 1374 N N . ASP A 1 171 ? 7.974 -8.614 -24.257 1.00 81.81 171 ASP A N 1
ATOM 1375 C CA . ASP A 1 171 ? 7.803 -9.890 -23.536 1.00 81.81 171 ASP A CA 1
ATOM 1376 C C . ASP A 1 171 ? 8.853 -10.146 -22.435 1.00 81.81 171 ASP A C 1
ATOM 1378 O O . ASP A 1 171 ? 8.637 -10.966 -21.546 1.00 81.81 171 ASP A O 1
ATOM 1382 N N . ASN A 1 172 ? 9.990 -9.442 -22.467 1.00 81.31 172 ASN A N 1
ATOM 1383 C CA . ASN A 1 172 ? 11.040 -9.520 -21.450 1.00 81.31 172 ASN A CA 1
ATOM 1384 C C . ASN A 1 172 ? 10.802 -8.615 -20.223 1.00 81.31 172 ASN A C 1
ATOM 1386 O O . ASN A 1 172 ? 11.645 -8.584 -19.330 1.00 81.31 172 ASN A O 1
ATOM 1390 N N . VAL A 1 173 ? 9.699 -7.859 -20.160 1.00 84.75 173 VAL A N 1
ATOM 1391 C CA . VAL A 1 173 ? 9.374 -6.978 -19.027 1.00 84.75 173 VAL A CA 1
ATOM 1392 C C . VAL A 1 173 ? 8.135 -7.495 -18.298 1.00 84.75 173 VAL A C 1
ATOM 1394 O O . VAL A 1 173 ? 7.007 -7.339 -18.761 1.00 84.75 173 VAL A O 1
ATOM 1397 N N . ASN A 1 174 ? 8.328 -8.040 -17.094 1.00 87.44 174 ASN A N 1
ATOM 1398 C CA . ASN A 1 174 ? 7.254 -8.520 -16.214 1.00 87.44 174 ASN A CA 1
ATOM 1399 C C . ASN A 1 174 ? 6.467 -7.366 -15.544 1.00 87.44 174 ASN A C 1
ATOM 1401 O O . ASN A 1 174 ? 6.359 -7.285 -14.317 1.00 87.44 174 ASN A O 1
ATOM 1405 N N . TYR A 1 175 ? 5.873 -6.472 -16.342 1.00 87.06 175 TYR A N 1
ATOM 1406 C CA . TYR A 1 175 ? 5.090 -5.320 -15.863 1.00 87.06 175 TYR A CA 1
ATOM 1407 C C . TYR A 1 175 ? 3.921 -5.734 -14.953 1.00 87.06 175 TYR A C 1
ATOM 1409 O O . TYR A 1 175 ? 3.590 -5.026 -14.002 1.00 87.06 175 TYR A O 1
ATOM 1417 N N . VAL A 1 176 ? 3.339 -6.918 -15.185 1.00 89.25 176 VAL A N 1
ATOM 1418 C CA . VAL A 1 176 ? 2.290 -7.507 -14.338 1.00 89.25 176 VAL A CA 1
ATOM 1419 C C . VAL A 1 176 ? 2.776 -7.679 -12.896 1.00 89.25 176 VAL A C 1
ATOM 1421 O O . VAL A 1 176 ? 2.060 -7.303 -11.971 1.00 89.25 176 VAL A O 1
ATOM 1424 N N . PHE A 1 177 ? 4.005 -8.161 -12.679 1.00 89.38 177 PHE A N 1
ATOM 1425 C CA . PHE A 1 177 ? 4.574 -8.292 -11.334 1.00 89.38 177 PHE A CA 1
ATOM 1426 C C . PHE A 1 177 ? 4.767 -6.921 -10.672 1.00 89.38 177 PHE A C 1
ATOM 1428 O O . PHE A 1 177 ? 4.381 -6.726 -9.518 1.00 89.38 177 PHE A O 1
ATOM 1435 N N . MET A 1 178 ? 5.290 -5.941 -11.418 1.00 87.38 178 MET A N 1
ATOM 1436 C CA . MET A 1 178 ? 5.472 -4.570 -10.926 1.00 87.38 178 MET A CA 1
ATOM 1437 C C . MET A 1 178 ? 4.130 -3.931 -10.522 1.00 87.38 178 MET A C 1
ATOM 1439 O O . MET A 1 178 ? 4.046 -3.257 -9.494 1.00 87.38 178 MET A O 1
ATOM 1443 N N . ARG A 1 179 ? 3.045 -4.187 -11.265 1.00 89.94 179 ARG A N 1
ATOM 1444 C CA . ARG A 1 179 ? 1.689 -3.749 -10.892 1.00 89.94 179 ARG A CA 1
ATOM 1445 C C . ARG A 1 179 ? 1.132 -4.503 -9.681 1.00 89.94 179 ARG A C 1
ATOM 1447 O O . ARG A 1 179 ? 0.586 -3.864 -8.785 1.00 89.94 179 ARG A O 1
ATOM 1454 N N . ILE A 1 180 ? 1.323 -5.825 -9.586 1.00 90.38 180 ILE A N 1
ATOM 1455 C CA . ILE A 1 180 ? 0.942 -6.623 -8.400 1.00 90.38 180 ILE A CA 1
ATOM 1456 C C . ILE A 1 180 ? 1.629 -6.081 -7.135 1.00 90.38 180 ILE A C 1
ATOM 1458 O O . ILE A 1 180 ? 0.980 -5.937 -6.098 1.00 90.38 180 ILE A O 1
ATOM 1462 N N . PHE A 1 181 ? 2.910 -5.717 -7.225 1.00 89.88 181 PHE A N 1
ATOM 1463 C CA . PHE A 1 181 ? 3.669 -5.124 -6.123 1.00 89.88 181 PHE A CA 1
ATOM 1464 C C . PHE A 1 181 ? 3.082 -3.781 -5.648 1.00 89.88 181 PHE A C 1
ATOM 1466 O O . PHE A 1 181 ? 2.998 -3.541 -4.446 1.00 89.88 181 PHE A O 1
ATOM 1473 N N . ASN A 1 182 ? 2.598 -2.926 -6.555 1.00 87.69 182 ASN A N 1
ATOM 1474 C CA . ASN A 1 182 ? 1.917 -1.680 -6.175 1.00 87.69 182 ASN A CA 1
ATOM 1475 C C . ASN A 1 182 ? 0.499 -1.940 -5.622 1.00 87.69 182 ASN A C 1
ATOM 1477 O O . ASN A 1 182 ? 0.104 -1.362 -4.602 1.00 87.69 182 ASN A O 1
ATOM 1481 N N . CYS A 1 183 ? -0.230 -2.901 -6.201 1.00 88.75 183 CYS A N 1
ATOM 1482 C CA . CYS A 1 183 ? -1.500 -3.393 -5.666 1.00 88.75 183 CYS A CA 1
ATOM 1483 C C . CYS A 1 183 ? -1.372 -3.933 -4.235 1.00 88.75 183 CYS A C 1
ATOM 1485 O O . CYS A 1 183 ? -2.289 -3.728 -3.442 1.00 88.75 183 CYS A O 1
ATOM 1487 N N . PHE A 1 184 ? -0.256 -4.574 -3.869 1.00 89.38 184 PHE A N 1
ATOM 1488 C CA . PHE A 1 184 ? -0.022 -5.109 -2.523 1.00 89.38 184 PHE A CA 1
ATOM 1489 C C . PHE A 1 184 ? -0.132 -4.034 -1.429 1.00 89.38 184 PHE A C 1
ATOM 1491 O O . PHE A 1 184 ? -0.883 -4.212 -0.468 1.00 89.38 184 PHE A O 1
ATOM 1498 N N . PHE A 1 185 ? 0.507 -2.872 -1.602 1.00 86.31 185 PHE A N 1
ATOM 1499 C CA . PHE A 1 185 ? 0.340 -1.750 -0.667 1.00 86.31 185 PHE A CA 1
ATOM 1500 C C . PHE A 1 185 ? -1.105 -1.231 -0.650 1.00 86.31 185 PHE A C 1
ATOM 1502 O O . PHE A 1 185 ? -1.622 -0.868 0.405 1.00 86.31 185 PHE A O 1
ATOM 1509 N N . GLY A 1 186 ? -1.800 -1.265 -1.792 1.00 86.44 186 GLY A N 1
ATOM 1510 C CA . GLY A 1 186 ? -3.217 -0.903 -1.875 1.00 86.44 186 GLY A CA 1
ATOM 1511 C C . GLY A 1 186 ? -4.149 -1.839 -1.119 1.00 86.44 186 GLY A C 1
ATOM 1512 O O . GLY A 1 186 ? -5.066 -1.377 -0.440 1.00 86.44 186 GLY A O 1
ATOM 1513 N N . ILE A 1 187 ? -3.869 -3.137 -1.180 1.00 90.69 187 ILE A N 1
ATOM 1514 C CA . ILE A 1 187 ? -4.554 -4.178 -0.418 1.00 90.69 187 ILE A CA 1
ATOM 1515 C C . ILE A 1 187 ? -4.336 -3.957 1.083 1.00 90.69 187 ILE A C 1
ATOM 1517 O O . ILE A 1 187 ? -5.299 -4.044 1.841 1.00 90.69 187 ILE A O 1
ATOM 1521 N N . LEU A 1 188 ? -3.114 -3.608 1.512 1.00 89.12 188 LEU A N 1
ATOM 1522 C CA . LEU A 1 188 ? -2.782 -3.352 2.920 1.00 89.12 188 LEU A CA 1
ATOM 1523 C C . LEU A 1 188 ? -3.448 -2.099 3.510 1.00 89.12 188 LEU A C 1
ATOM 1525 O O . LEU A 1 188 ? -3.716 -2.085 4.709 1.00 89.12 188 LEU A O 1
ATOM 1529 N N . VAL A 1 189 ? -3.767 -1.074 2.711 1.00 89.81 189 VAL A N 1
ATOM 1530 C CA . VAL A 1 189 ? -4.497 0.119 3.196 1.00 89.81 189 VAL A CA 1
ATOM 1531 C C . VAL A 1 189 ? -5.915 -0.234 3.674 1.00 89.81 189 VAL A C 1
ATOM 1533 O O . VAL A 1 189 ? -6.390 0.339 4.653 1.00 89.81 189 VAL A O 1
ATOM 1536 N N . THR A 1 190 ? -6.586 -1.215 3.060 1.00 90.25 190 THR A N 1
ATOM 1537 C CA . THR A 1 190 ? -7.953 -1.629 3.434 1.00 90.25 190 THR A CA 1
ATOM 1538 C C . THR A 1 190 ? -8.102 -2.121 4.890 1.00 90.25 190 THR A C 1
ATOM 1540 O O . THR A 1 190 ? -8.914 -1.544 5.621 1.00 90.25 190 THR A O 1
ATOM 1543 N N . PRO A 1 191 ? -7.374 -3.156 5.367 1.00 90.56 191 PRO A N 1
ATOM 1544 C CA . PRO A 1 191 ? -7.463 -3.596 6.761 1.00 90.56 191 PRO A CA 1
ATOM 1545 C C . PRO A 1 191 ? -6.943 -2.532 7.735 1.00 90.56 191 PRO A C 1
ATOM 1547 O O . PRO A 1 191 ? -7.379 -2.498 8.886 1.00 90.56 191 PRO A O 1
ATOM 1550 N N . LEU A 1 192 ? -6.048 -1.646 7.284 1.00 87.94 192 LEU A N 1
ATOM 1551 C CA . LEU A 1 192 ? -5.522 -0.536 8.075 1.00 87.94 192 LEU A CA 1
ATOM 1552 C C . LEU A 1 192 ? -6.621 0.501 8.358 1.00 87.94 192 LEU A C 1
ATOM 1554 O O . LEU A 1 192 ? -6.882 0.790 9.523 1.00 87.94 192 LEU A O 1
ATOM 1558 N N . ALA A 1 193 ? -7.358 0.938 7.331 1.00 89.69 193 ALA A N 1
ATOM 1559 C CA . ALA A 1 193 ? -8.512 1.831 7.471 1.00 89.69 193 ALA A CA 1
ATOM 1560 C C . ALA A 1 193 ? -9.615 1.238 8.371 1.00 89.69 193 ALA A C 1
ATOM 1562 O O . ALA A 1 193 ? -10.168 1.935 9.224 1.00 89.69 193 ALA A O 1
ATOM 1563 N N . TYR A 1 194 ? -9.892 -0.067 8.249 1.00 90.69 194 TYR A N 1
ATOM 1564 C CA . TYR A 1 194 ? -10.803 -0.769 9.161 1.00 90.69 194 TYR A CA 1
ATOM 1565 C C . TYR A 1 194 ? -10.302 -0.736 10.617 1.00 90.69 194 TYR A C 1
ATOM 1567 O O . TYR A 1 194 ? -11.074 -0.426 11.525 1.00 90.69 194 TYR A O 1
ATOM 1575 N N . LYS A 1 195 ? -9.011 -1.015 10.862 1.00 89.06 195 LYS A N 1
ATOM 1576 C CA . LYS A 1 195 ? -8.426 -0.945 12.212 1.00 89.06 195 LYS A CA 1
ATOM 1577 C C . LYS A 1 195 ? -8.495 0.470 12.790 1.00 89.06 195 LYS A C 1
ATOM 1579 O O . LYS A 1 195 ? -8.836 0.607 13.962 1.00 89.06 195 LYS A O 1
ATOM 1584 N N . THR A 1 196 ? -8.241 1.505 11.988 1.00 88.62 196 THR A N 1
ATOM 1585 C CA . THR A 1 196 ? -8.409 2.907 12.403 1.00 88.62 196 THR A CA 1
ATOM 1586 C C . THR A 1 196 ? -9.854 3.186 12.829 1.00 88.62 196 THR A C 1
ATOM 1588 O O . THR A 1 196 ? -10.070 3.730 13.908 1.00 88.62 196 THR A O 1
ATOM 1591 N N . ALA A 1 197 ? -10.855 2.739 12.061 1.00 88.38 197 ALA A N 1
ATOM 1592 C CA . ALA A 1 197 ? -12.266 2.899 12.429 1.00 88.38 197 ALA A CA 1
ATOM 1593 C C . ALA A 1 197 ? -12.638 2.179 13.745 1.00 88.38 197 ALA A C 1
ATOM 1595 O O . ALA A 1 197 ? -13.410 2.712 14.543 1.00 88.38 197 ALA A O 1
ATOM 1596 N N . VAL A 1 198 ? -12.056 1.001 14.006 1.00 88.31 198 VAL A N 1
ATOM 1597 C CA . VAL A 1 198 ? -12.231 0.271 15.276 1.00 88.31 198 VAL A CA 1
ATOM 1598 C C . VAL A 1 198 ? -11.584 1.015 16.454 1.00 88.31 198 VAL A C 1
ATOM 1600 O O . VAL A 1 198 ? -12.198 1.103 17.515 1.00 88.31 198 VAL A O 1
ATOM 1603 N N . ILE A 1 199 ? -10.389 1.590 16.280 1.00 87.19 199 ILE A N 1
ATOM 1604 C CA . ILE A 1 199 ? -9.694 2.377 17.321 1.00 87.19 199 ILE A CA 1
ATOM 1605 C C . ILE A 1 199 ? -10.455 3.666 17.655 1.00 87.19 199 ILE A C 1
ATOM 1607 O O . ILE A 1 199 ? -10.547 4.037 18.823 1.00 87.19 199 ILE A O 1
ATOM 1611 N N . LEU A 1 200 ? -11.076 4.301 16.656 1.00 87.31 200 LEU A N 1
ATOM 1612 C CA . LEU A 1 200 ? -11.966 5.455 16.839 1.00 87.31 200 LEU A CA 1
ATOM 1613 C C . LEU A 1 200 ? -13.280 5.112 17.575 1.00 87.31 200 LEU A C 1
ATOM 1615 O O . LEU A 1 200 ? -14.070 6.008 17.866 1.00 87.31 200 LEU A O 1
ATOM 1619 N N . GLY A 1 201 ? -13.525 3.838 17.903 1.00 85.69 201 GLY A N 1
ATOM 1620 C CA . GLY A 1 201 ? -14.674 3.405 18.700 1.00 85.69 201 GLY A CA 1
ATOM 1621 C C . GLY A 1 201 ? -15.999 3.363 17.936 1.00 85.69 201 GLY A C 1
ATOM 1622 O O . GLY A 1 201 ? -17.061 3.351 18.563 1.00 85.69 201 GLY A O 1
ATOM 1623 N N . TYR A 1 202 ? -15.969 3.341 16.600 1.00 89.50 202 TYR A N 1
ATOM 1624 C CA . TYR A 1 202 ? -17.186 3.241 15.795 1.00 89.50 202 TYR A CA 1
ATOM 1625 C C . TYR A 1 202 ? -17.883 1.879 15.941 1.00 89.50 202 TYR A C 1
ATOM 1627 O O . TYR A 1 202 ? -17.282 0.857 16.277 1.00 89.50 202 TYR A O 1
ATOM 1635 N N . ASN A 1 203 ? -19.189 1.857 15.654 1.00 89.19 203 ASN A N 1
ATOM 1636 C CA . ASN A 1 203 ? -19.963 0.620 15.622 1.00 89.19 203 ASN A CA 1
ATOM 1637 C C . ASN A 1 203 ? -19.452 -0.311 14.507 1.00 89.19 203 ASN A C 1
ATOM 1639 O O . ASN A 1 203 ? -19.036 0.143 13.442 1.00 89.19 203 ASN A O 1
ATOM 1643 N N . GLN A 1 204 ? -19.566 -1.624 14.711 1.00 86.56 204 GLN A N 1
ATOM 1644 C CA . GLN A 1 204 ? -19.044 -2.638 13.797 1.00 86.56 204 GLN A CA 1
ATOM 1645 C C . GLN A 1 204 ? -19.550 -2.462 12.357 1.00 86.56 204 GLN A C 1
ATOM 1647 O O . GLN A 1 204 ? -18.773 -2.597 11.415 1.00 86.56 204 GLN A O 1
ATOM 1652 N N . PHE A 1 205 ? -20.834 -2.129 12.186 1.00 90.88 205 PHE A N 1
ATOM 1653 C CA . PHE A 1 205 ? -21.430 -1.852 10.875 1.00 90.88 205 PHE A CA 1
ATOM 1654 C C . PHE A 1 205 ? -20.775 -0.643 10.187 1.00 90.88 205 PHE A C 1
ATOM 1656 O O . PHE A 1 205 ? -20.449 -0.706 9.005 1.00 90.88 205 PHE A O 1
ATOM 1663 N N . THR A 1 206 ? -20.503 0.426 10.939 1.00 91.56 206 THR A N 1
ATOM 1664 C CA . THR A 1 206 ? -19.797 1.620 10.455 1.00 91.56 206 THR A CA 1
ATOM 1665 C C . THR A 1 206 ? -18.361 1.293 10.040 1.00 91.56 206 THR A C 1
ATOM 1667 O O . THR A 1 206 ? -17.930 1.733 8.980 1.00 91.56 206 THR A O 1
ATOM 1670 N N . CYS A 1 207 ? -17.636 0.465 10.8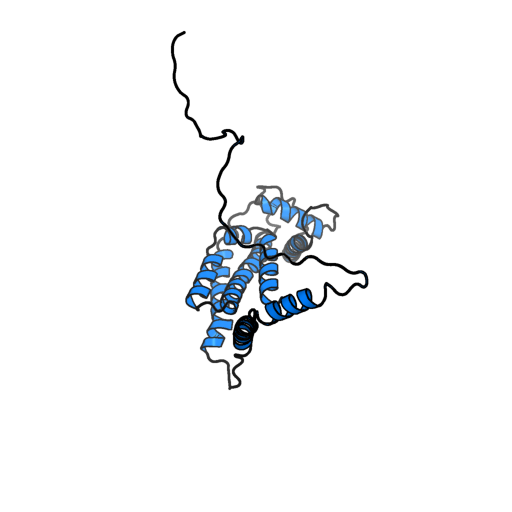03 1.00 91.19 207 CYS A N 1
ATOM 1671 C CA . CYS A 1 207 ? -16.281 0.027 10.438 1.00 91.19 207 CYS A CA 1
ATOM 1672 C C . CYS A 1 207 ? -16.259 -0.778 9.127 1.00 91.19 207 CYS A C 1
ATOM 1674 O O . CYS A 1 207 ? -15.377 -0.572 8.295 1.00 91.19 207 CYS A O 1
ATOM 1676 N N . TRP A 1 208 ? -17.242 -1.664 8.917 1.00 92.06 208 TRP A N 1
ATOM 1677 C CA . TRP A 1 208 ? -17.417 -2.375 7.643 1.00 92.06 208 TRP A CA 1
ATOM 1678 C C . TRP A 1 208 ? -17.755 -1.418 6.493 1.00 92.06 208 TRP A C 1
ATOM 1680 O O . TRP A 1 208 ? -17.164 -1.534 5.423 1.00 92.06 208 TRP A O 1
ATOM 1690 N N . LEU A 1 209 ? -18.653 -0.450 6.710 1.00 93.38 209 LEU A N 1
ATOM 1691 C CA . LEU A 1 209 ? -19.033 0.549 5.706 1.00 93.38 209 LEU A CA 1
ATOM 1692 C C . LEU A 1 209 ? -17.828 1.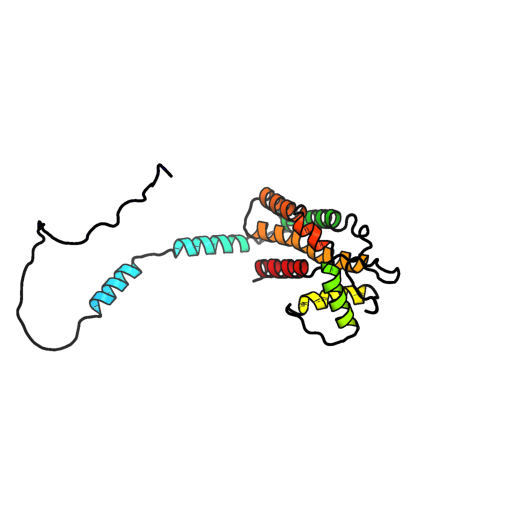400 5.274 1.00 93.38 209 LEU A C 1
ATOM 1694 O O . LEU A 1 209 ? -17.577 1.521 4.078 1.00 93.38 209 LEU A O 1
ATOM 1698 N N . ILE A 1 210 ? -17.041 1.914 6.227 1.00 92.25 210 ILE A N 1
ATOM 1699 C CA . ILE A 1 210 ? -15.803 2.668 5.955 1.00 92.25 210 ILE A CA 1
ATOM 1700 C C . ILE A 1 210 ? -14.828 1.821 5.126 1.00 92.25 210 ILE A C 1
ATOM 1702 O O . ILE A 1 210 ? -14.303 2.290 4.117 1.00 92.25 210 ILE A O 1
ATOM 1706 N N . ALA A 1 211 ? -14.619 0.556 5.503 1.00 91.88 211 ALA A N 1
ATOM 1707 C CA . ALA A 1 211 ? -13.733 -0.335 4.762 1.00 91.88 211 ALA A CA 1
ATOM 1708 C C . ALA A 1 211 ? -14.235 -0.608 3.333 1.00 91.88 211 ALA A C 1
ATOM 1710 O O . ALA A 1 211 ? -13.440 -0.582 2.396 1.00 91.88 211 ALA A O 1
ATOM 1711 N N . PHE A 1 212 ? -15.544 -0.810 3.140 1.00 92.25 212 PHE A N 1
ATOM 1712 C CA . PHE A 1 212 ? -16.130 -0.974 1.808 1.00 92.25 212 PHE A CA 1
ATOM 1713 C C . PHE A 1 212 ? -16.046 0.293 0.958 1.00 92.25 212 PHE A C 1
ATOM 1715 O O . PHE A 1 212 ? -15.767 0.176 -0.233 1.00 92.25 212 PHE A O 1
ATOM 1722 N N . MET A 1 213 ? -16.207 1.488 1.538 1.00 92.38 213 MET A N 1
ATOM 1723 C CA . MET A 1 213 ? -15.974 2.739 0.809 1.00 92.38 213 MET A CA 1
ATOM 1724 C C . MET A 1 213 ? -14.535 2.811 0.281 1.00 92.38 213 MET A C 1
ATOM 1726 O O . MET A 1 213 ? -14.353 3.079 -0.898 1.00 92.38 213 MET A O 1
ATOM 1730 N N . VAL A 1 214 ? -13.529 2.458 1.091 1.00 90.62 214 VAL A N 1
ATOM 1731 C CA . VAL A 1 214 ? -12.111 2.428 0.666 1.00 90.62 214 VAL A CA 1
ATOM 1732 C C . VAL A 1 214 ? -11.805 1.307 -0.348 1.00 90.62 214 VAL A C 1
ATOM 1734 O O . VAL A 1 214 ? -10.893 1.443 -1.165 1.00 90.62 214 VAL A O 1
ATOM 1737 N N . ILE A 1 215 ? -12.537 0.185 -0.323 1.00 91.81 215 ILE A N 1
ATOM 1738 C CA . ILE A 1 215 ? -12.407 -0.886 -1.334 1.00 91.81 215 ILE A CA 1
ATOM 1739 C C . ILE A 1 215 ? -13.001 -0.449 -2.676 1.00 91.81 215 ILE A C 1
ATOM 1741 O O . ILE A 1 215 ? -12.380 -0.677 -3.710 1.00 91.81 215 ILE A O 1
ATOM 1745 N N . PHE A 1 216 ? -14.196 0.144 -2.672 1.00 91.69 216 PHE A N 1
ATOM 1746 C CA . PHE A 1 216 ? -14.936 0.501 -3.886 1.00 91.69 216 PHE A CA 1
ATOM 1747 C C . PHE A 1 216 ? -14.686 1.939 -4.367 1.00 91.69 216 PHE A C 1
ATOM 1749 O O . PHE A 1 216 ? -15.291 2.379 -5.344 1.00 91.69 216 PHE A O 1
ATOM 1756 N N . GLU A 1 217 ? -13.771 2.670 -3.731 1.00 90.81 217 GLU A N 1
ATOM 1757 C CA . GLU A 1 217 ? -13.320 3.976 -4.197 1.00 90.81 217 GLU A CA 1
ATOM 1758 C C . GLU A 1 217 ? -12.568 3.838 -5.529 1.00 90.81 217 GLU A C 1
ATOM 1760 O O . GLU A 1 217 ? -11.415 3.400 -5.587 1.00 90.81 217 GLU A O 1
ATOM 1765 N N . GLN A 1 218 ? -13.224 4.254 -6.615 1.00 89.25 218 GLN A N 1
ATOM 1766 C CA . GLN A 1 218 ? -12.712 4.131 -7.982 1.00 89.25 218 GLN A CA 1
ATOM 1767 C C . GLN A 1 218 ? -11.315 4.751 -8.162 1.00 89.25 218 GLN A C 1
ATOM 1769 O O . GLN A 1 218 ? -10.495 4.205 -8.903 1.00 89.25 218 GLN A O 1
ATOM 1774 N N . LEU A 1 219 ? -11.020 5.856 -7.467 1.00 88.44 219 LEU A N 1
ATOM 1775 C CA . LEU A 1 219 ? -9.707 6.503 -7.498 1.00 88.44 219 LEU A CA 1
ATOM 1776 C C . LEU A 1 219 ? -8.628 5.615 -6.855 1.00 88.44 219 LEU A C 1
ATOM 1778 O O . LEU A 1 219 ? -7.615 5.332 -7.491 1.00 88.44 219 LEU A O 1
ATOM 1782 N N . SER A 1 220 ? -8.879 5.098 -5.645 1.00 85.50 220 SER A N 1
ATOM 1783 C CA . SER A 1 220 ? -7.969 4.188 -4.928 1.00 85.50 220 SER A CA 1
ATOM 1784 C C . SER A 1 220 ? -7.712 2.893 -5.705 1.00 85.50 220 SER A C 1
ATOM 1786 O O . SER A 1 220 ? -6.581 2.402 -5.746 1.00 85.50 220 SER A O 1
ATOM 1788 N N . LEU A 1 221 ? -8.746 2.345 -6.354 1.00 87.56 221 LEU A N 1
ATOM 1789 C CA . LEU A 1 221 ? -8.620 1.176 -7.223 1.00 87.56 221 LEU A CA 1
ATOM 1790 C C . LEU A 1 221 ? -7.728 1.464 -8.432 1.00 87.56 221 LEU A C 1
ATOM 1792 O O . LEU A 1 221 ? -6.798 0.700 -8.689 1.00 87.56 221 LEU A O 1
ATOM 1796 N N . THR A 1 222 ? -7.986 2.567 -9.139 1.00 86.00 222 THR A N 1
ATOM 1797 C CA . THR A 1 222 ? -7.261 2.944 -10.361 1.00 86.00 222 THR A CA 1
ATOM 1798 C C . THR A 1 222 ? -5.790 3.238 -10.060 1.00 86.00 222 THR A C 1
ATOM 1800 O O . THR A 1 222 ? -4.916 2.638 -10.679 1.00 86.00 222 THR A O 1
ATOM 1803 N N . LEU A 1 223 ? -5.505 4.066 -9.048 1.00 85.19 223 LEU A N 1
ATOM 1804 C CA . LEU A 1 223 ? -4.136 4.411 -8.646 1.00 85.19 223 LEU A CA 1
ATOM 1805 C C . LEU A 1 223 ? -3.324 3.192 -8.188 1.00 85.19 223 LEU A C 1
ATOM 1807 O O . LEU A 1 223 ? -2.132 3.123 -8.458 1.00 85.19 223 LEU A O 1
ATOM 1811 N N . SER A 1 224 ? -3.950 2.211 -7.527 1.00 83.44 224 SER A N 1
ATOM 1812 C CA . SER A 1 224 ? -3.234 1.007 -7.073 1.00 83.44 224 SER A CA 1
ATOM 1813 C C . SER A 1 224 ? -2.919 -0.009 -8.174 1.00 83.44 224 SER A C 1
ATOM 1815 O O . SER A 1 224 ? -2.068 -0.871 -7.964 1.00 83.44 224 SER A O 1
ATOM 1817 N N . LYS A 1 225 ? -3.607 0.063 -9.323 1.00 83.88 225 LYS A N 1
ATOM 1818 C CA . LYS A 1 225 ? -3.416 -0.858 -10.458 1.00 83.88 225 LYS A CA 1
ATOM 1819 C C . LYS A 1 225 ? -2.220 -0.494 -11.330 1.00 83.88 225 LYS A C 1
ATOM 1821 O O . LYS A 1 225 ? -1.677 -1.380 -11.983 1.00 83.88 225 LYS A O 1
ATOM 1826 N N . PHE A 1 226 ? -1.818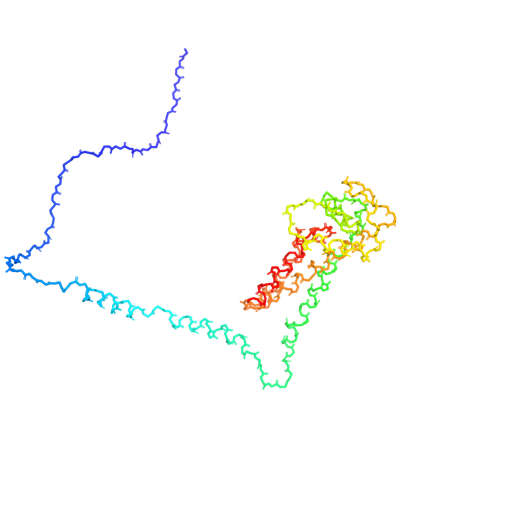 0.772 -11.330 1.00 79.00 226 PHE A N 1
ATOM 1827 C CA . PHE A 1 226 ? -0.668 1.266 -12.078 1.00 79.00 226 PHE A CA 1
ATOM 1828 C C . PHE A 1 226 ? 0.570 1.388 -11.185 1.00 79.00 226 PHE A C 1
ATOM 1830 O O . PHE A 1 226 ? 0.481 1.402 -9.955 1.00 79.00 226 PHE A O 1
ATOM 1837 N N . ILE A 1 227 ? 1.746 1.459 -11.805 1.00 68.88 227 ILE A N 1
ATOM 1838 C CA . ILE A 1 227 ? 3.025 1.652 -11.108 1.00 68.88 227 ILE A CA 1
ATOM 1839 C C . ILE A 1 227 ? 3.101 3.093 -10.575 1.00 68.88 227 ILE A C 1
ATOM 1841 O O . ILE A 1 227 ? 3.616 3.988 -11.240 1.00 68.88 227 ILE A O 1
ATOM 1845 N N . TYR A 1 228 ? 2.559 3.318 -9.373 1.00 72.81 228 TYR A N 1
ATOM 1846 C CA . TYR A 1 228 ? 2.408 4.646 -8.776 1.00 72.81 228 TYR A CA 1
ATOM 1847 C C . TYR A 1 228 ? 2.741 4.647 -7.264 1.00 72.81 228 TYR A C 1
ATOM 1849 O O . TYR A 1 228 ? 2.220 3.852 -6.485 1.00 72.81 228 TYR A O 1
ATOM 1857 N N . TRP A 1 229 ? 3.559 5.607 -6.806 1.00 66.44 229 TRP A N 1
ATOM 1858 C CA . TRP A 1 229 ? 4.049 5.685 -5.414 1.00 66.44 229 TRP A CA 1
ATOM 1859 C C . TRP A 1 229 ? 2.995 5.996 -4.325 1.00 66.44 229 TRP A C 1
ATOM 1861 O O . TRP A 1 229 ? 3.115 5.484 -3.210 1.00 66.44 229 TRP A O 1
ATOM 1871 N N . ILE A 1 230 ? 1.985 6.833 -4.602 1.00 71.12 230 ILE A N 1
ATOM 1872 C CA . ILE A 1 230 ? 0.968 7.313 -3.637 1.00 71.12 230 ILE A CA 1
ATOM 1873 C C . ILE A 1 230 ? 0.413 6.208 -2.726 1.00 71.12 230 ILE A C 1
ATOM 1875 O O . ILE A 1 230 ? 0.175 6.470 -1.549 1.00 71.12 230 ILE A O 1
ATOM 1879 N N . GLN A 1 231 ? 0.249 4.970 -3.199 1.00 73.69 231 GLN A N 1
ATOM 1880 C CA . GLN A 1 231 ? -0.309 3.911 -2.357 1.00 73.69 231 GLN A CA 1
ATOM 1881 C C . GLN A 1 231 ? 0.640 3.468 -1.228 1.00 73.69 231 GLN A C 1
ATOM 1883 O O . GLN A 1 231 ? 0.191 3.195 -0.113 1.00 73.69 231 GLN A O 1
ATOM 1888 N N . CYS A 1 232 ? 1.955 3.499 -1.466 1.00 67.94 232 CYS A N 1
ATOM 1889 C CA . CYS A 1 232 ? 2.978 3.320 -0.433 1.00 67.94 232 CYS A CA 1
ATOM 1890 C C . CYS A 1 232 ? 2.985 4.498 0.557 1.00 67.94 232 CYS A C 1
ATOM 1892 O O . CYS A 1 232 ? 3.207 4.306 1.754 1.00 67.94 232 CYS A O 1
ATOM 1894 N N . TYR A 1 233 ? 2.713 5.718 0.075 1.00 74.00 233 TYR A N 1
ATOM 1895 C CA . TYR A 1 233 ? 2.557 6.895 0.933 1.00 74.00 233 TYR A CA 1
ATOM 1896 C C . TYR A 1 233 ? 1.312 6.790 1.824 1.00 74.00 233 TYR A C 1
ATOM 1898 O O . TYR A 1 233 ? 1.437 6.935 3.037 1.00 74.00 233 TYR A O 1
ATOM 1906 N N . TYR A 1 234 ? 0.139 6.451 1.275 1.00 72.50 234 TYR A N 1
ATOM 1907 C CA . TYR A 1 234 ? -1.075 6.231 2.071 1.00 72.50 234 TYR A CA 1
ATOM 1908 C C . TYR A 1 234 ? -0.878 5.148 3.132 1.00 72.50 234 TYR A C 1
ATOM 1910 O O . TYR A 1 234 ? -1.260 5.361 4.282 1.00 72.50 234 TYR A O 1
ATOM 1918 N N . PHE A 1 235 ? -0.234 4.027 2.788 1.00 75.88 235 PHE A N 1
ATOM 1919 C CA . PHE A 1 235 ? 0.125 2.998 3.765 1.00 75.88 235 PHE A CA 1
ATOM 1920 C C . PHE A 1 235 ? 0.957 3.575 4.925 1.00 75.88 235 PHE A C 1
ATOM 1922 O O . PHE A 1 235 ? 0.600 3.373 6.084 1.00 75.88 235 PHE A O 1
ATOM 1929 N N . SER A 1 236 ? 1.999 4.359 4.625 1.00 75.44 236 SER A N 1
ATOM 1930 C CA . SER A 1 236 ? 2.818 5.045 5.637 1.00 75.44 236 SER A CA 1
ATOM 1931 C C . SER A 1 236 ? 1.991 5.991 6.521 1.00 75.44 236 SER A C 1
ATOM 1933 O O . SER A 1 236 ? 2.079 5.933 7.747 1.00 75.44 236 SER A O 1
ATOM 1935 N N . GLN A 1 237 ? 1.115 6.809 5.926 1.00 75.88 237 GLN A N 1
ATOM 1936 C CA . GLN A 1 237 ? 0.279 7.762 6.665 1.00 75.88 237 GLN A CA 1
ATOM 1937 C C . GLN A 1 237 ? -0.717 7.072 7.606 1.00 75.88 237 GLN A C 1
ATOM 1939 O O . GLN A 1 237 ? -0.820 7.454 8.770 1.00 75.88 237 GLN A O 1
ATOM 1944 N N . PHE A 1 238 ? -1.413 6.027 7.147 1.00 70.88 238 PHE A N 1
ATOM 1945 C CA . PHE A 1 238 ? -2.294 5.238 8.014 1.00 70.88 238 PHE A CA 1
ATOM 1946 C C . PHE A 1 238 ? -1.512 4.511 9.117 1.00 70.88 238 PHE A C 1
ATOM 1948 O O . PHE A 1 238 ? -1.996 4.422 10.243 1.00 70.88 238 PHE A O 1
ATOM 1955 N N . ASN A 1 239 ? -0.300 4.028 8.826 1.00 73.88 239 ASN A N 1
ATOM 1956 C CA . ASN A 1 239 ? 0.561 3.398 9.824 1.00 73.88 239 ASN A CA 1
ATOM 1957 C C . ASN A 1 239 ? 0.977 4.398 10.921 1.00 73.88 239 ASN A C 1
ATOM 1959 O O . ASN A 1 239 ? 0.899 4.067 12.100 1.00 73.88 239 ASN A O 1
ATOM 1963 N N . ASN A 1 240 ? 1.312 5.640 10.557 1.00 76.81 240 ASN A N 1
ATOM 1964 C CA . ASN A 1 240 ? 1.614 6.707 11.519 1.00 76.81 240 ASN A CA 1
ATOM 1965 C C . ASN A 1 240 ? 0.416 7.035 12.431 1.00 76.81 240 ASN A C 1
ATOM 1967 O O . ASN A 1 240 ? 0.604 7.220 13.625 1.00 76.81 240 ASN A O 1
ATOM 1971 N N . VAL A 1 241 ? -0.821 7.033 11.917 1.00 76.31 241 VAL A N 1
ATOM 1972 C CA . VAL A 1 241 ? -2.041 7.244 12.735 1.00 76.31 241 VAL A CA 1
ATOM 1973 C C . VAL A 1 241 ? -2.313 6.085 13.711 1.00 76.31 241 VAL A C 1
ATOM 1975 O O . VAL A 1 241 ? -3.011 6.260 14.706 1.00 76.31 241 VAL A O 1
ATOM 1978 N N . LEU A 1 242 ? -1.791 4.890 13.427 1.00 67.12 242 LEU A N 1
ATOM 1979 C CA . LEU A 1 242 ? -2.007 3.673 14.217 1.00 67.12 242 LEU A CA 1
ATOM 1980 C C . LEU A 1 242 ? -0.937 3.408 15.286 1.00 67.12 242 LEU A C 1
ATOM 1982 O O . LEU A 1 242 ? -1.202 2.627 16.200 1.00 67.12 242 LEU A O 1
ATOM 1986 N N . PHE A 1 243 ? 0.252 4.000 15.147 1.00 69.31 243 PHE A N 1
ATOM 1987 C CA . PHE A 1 243 ? 1.425 3.712 15.983 1.00 69.31 243 PHE A CA 1
ATOM 1988 C C . PHE A 1 243 ? 2.173 4.962 16.493 1.00 69.31 243 PHE A C 1
ATOM 1990 O O . PHE A 1 243 ? 3.192 4.802 17.168 1.00 69.31 243 PHE A O 1
ATOM 1997 N N . GLY A 1 244 ? 1.708 6.171 16.154 1.00 55.44 244 GLY A N 1
ATOM 1998 C CA . GLY A 1 244 ? 2.223 7.458 16.650 1.00 55.44 244 GLY A CA 1
ATOM 1999 C C . GLY A 1 244 ? 1.392 8.078 17.771 1.00 55.44 244 GLY A C 1
ATOM 2000 O O . GLY A 1 244 ? 0.418 7.436 18.223 1.00 55.44 244 GLY A O 1
#

Mean predicted aligned error: 17.61 Å

InterPro domains:
  IPR003342 ArnT-like, N-terminal domain [PF02366] (97-227)
  IPR027005 O-mannosyl-transferase-like [PTHR10050] (68-228)

pLDDT: mean 70.9, std 20.63, range [26.56, 93.5]

Solvent-accessible surface area (backbone atoms only — not comparable to full-atom values): 14652 Å² total; per-residue (Å²): 136,80,88,82,87,86,89,83,88,82,87,82,90,80,85,95,78,88,82,88,82,82,89,78,93,76,86,82,80,88,84,87,82,88,83,86,82,84,93,89,85,58,67,71,62,50,49,52,50,49,56,54,53,68,67,53,79,75,48,62,67,56,54,46,50,49,49,48,52,55,48,55,63,67,64,70,66,77,92,58,91,68,77,56,71,68,52,50,39,64,74,49,48,49,36,50,54,48,28,54,53,30,42,51,67,47,58,57,75,58,64,76,66,57,44,33,47,71,63,31,14,58,44,45,40,52,12,19,31,55,66,64,68,52,90,80,87,76,94,66,75,64,70,48,48,51,52,46,22,49,33,36,58,78,38,70,41,82,39,80,71,80,42,48,66,66,42,67,68,54,94,78,52,49,58,56,55,33,18,50,57,29,28,50,38,42,26,56,37,38,34,48,53,27,50,50,34,51,73,74,65,51,54,72,70,56,25,52,49,56,27,49,49,62,55,69,30,65,65,61,43,54,52,18,43,38,51,48,48,66,35,57,50,52,36,50,53,56,49,46,73,73,74,105